Protein AF-A0A524KZI1-F1 (afdb_monomer)

Foldseek 3Di:
DDDPVVVVVVVVVVVVVVVVVVVVVVVVVVVVVVVVVVVVVVVVPPDDDDDDDDDDDDDDDPDDPDDPPPPPPPVPPPPPPPPDPPDLKDWDAFDWAQQDPVSPKIKHWIKIFRFPPPDDDPDDPVVLVVQLRVLSNVCNDDDPCPVVSFVSSQVSSQVVVVHNGTPGMDIPDIDID

Mean predicted aligned error: 18.42 Å

Structure (mmCIF, N/CA/C/O backbone):
data_AF-A0A524KZI1-F1
#
_entry.id   AF-A0A524KZI1-F1
#
loop_
_atom_site.group_PDB
_atom_site.id
_atom_site.type_symbol
_atom_site.label_atom_id
_atom_site.label_alt_id
_atom_site.label_comp_id
_atom_site.label_asym_id
_atom_site.label_entity_id
_atom_site.label_seq_id
_atom_site.pdbx_PDB_ins_code
_atom_site.Cartn_x
_atom_site.Cartn_y
_atom_site.Cartn_z
_atom_site.occupancy
_atom_site.B_iso_or_equiv
_atom_site.auth_seq_id
_atom_site.auth_comp_id
_atom_site.auth_asym_id
_atom_site.auth_atom_id
_atom_site.pdbx_PDB_model_num
ATOM 1 N N . MET A 1 1 ? 26.057 25.918 51.304 1.00 50.62 1 MET A N 1
ATOM 2 C CA . MET A 1 1 ? 27.281 25.455 50.612 1.00 50.62 1 MET A CA 1
ATOM 3 C C . MET A 1 1 ? 26.842 24.588 49.441 1.00 50.62 1 MET A C 1
ATOM 5 O O . MET A 1 1 ? 26.357 23.491 49.670 1.00 50.62 1 MET A O 1
ATOM 9 N N . ILE A 1 2 ? 26.888 25.117 48.216 1.00 52.00 2 ILE A N 1
ATOM 10 C CA . ILE A 1 2 ? 26.484 24.383 47.006 1.00 52.00 2 ILE A CA 1
ATOM 11 C C . ILE A 1 2 ? 27.657 23.485 46.603 1.00 52.00 2 ILE A C 1
ATOM 13 O O . ILE A 1 2 ? 28.780 23.963 46.432 1.00 52.00 2 ILE A O 1
ATOM 17 N N . GLY A 1 3 ? 27.415 22.175 46.547 1.00 55.41 3 GLY A N 1
ATOM 18 C CA . GLY A 1 3 ? 28.437 21.169 46.276 1.00 55.41 3 GLY A CA 1
ATOM 19 C C . GLY A 1 3 ? 28.992 21.301 44.859 1.00 55.41 3 GLY A C 1
ATOM 20 O O . GLY A 1 3 ? 28.241 21.380 43.891 1.00 55.41 3 GLY A O 1
ATOM 21 N N . LYS A 1 4 ? 30.324 21.269 44.726 1.00 56.16 4 LYS A N 1
ATOM 22 C CA . LYS A 1 4 ? 31.061 21.353 43.447 1.00 56.16 4 LYS A CA 1
ATOM 23 C C . LYS A 1 4 ? 30.639 20.307 42.388 1.00 56.16 4 LYS A C 1
ATOM 25 O O . LYS A 1 4 ? 31.033 20.437 41.235 1.00 56.16 4 LYS A O 1
ATOM 30 N N . GLY A 1 5 ? 29.840 19.297 42.747 1.00 56.91 5 GLY A N 1
ATOM 31 C CA . GLY A 1 5 ? 29.355 18.252 41.839 1.00 56.91 5 GLY A CA 1
ATOM 32 C C . GLY A 1 5 ? 28.246 18.681 40.867 1.00 56.91 5 GLY A C 1
ATOM 33 O O . GLY A 1 5 ? 28.180 18.139 39.764 1.00 56.91 5 GLY A O 1
ATOM 34 N N . ASP A 1 6 ? 27.414 19.670 41.212 1.00 54.84 6 ASP A N 1
ATOM 35 C CA . ASP A 1 6 ? 26.251 20.035 40.378 1.00 54.84 6 ASP A CA 1
ATOM 36 C C . ASP A 1 6 ? 26.598 20.973 39.210 1.00 54.84 6 ASP A C 1
ATOM 38 O O . ASP A 1 6 ? 25.937 20.958 38.170 1.00 54.84 6 ASP A O 1
ATOM 42 N N . LEU A 1 7 ? 27.703 21.717 39.313 1.00 55.62 7 LEU A N 1
ATOM 43 C CA . LEU A 1 7 ? 28.188 22.603 38.246 1.00 55.62 7 LEU A CA 1
ATOM 44 C C . LEU A 1 7 ? 28.708 21.836 37.016 1.00 55.62 7 LEU A C 1
ATOM 46 O O . LEU A 1 7 ? 28.537 22.290 35.884 1.00 55.62 7 LEU A O 1
ATOM 50 N N . LEU A 1 8 ? 29.277 20.641 37.207 1.00 55.09 8 LEU A N 1
ATOM 51 C CA . LEU A 1 8 ? 29.805 19.824 36.105 1.00 55.09 8 LEU A CA 1
ATOM 52 C C . LEU A 1 8 ? 28.695 19.155 35.274 1.00 55.09 8 LEU A C 1
ATOM 54 O O . LEU A 1 8 ? 28.845 19.000 34.060 1.00 55.09 8 LEU A O 1
ATOM 58 N N . LYS A 1 9 ? 27.547 18.825 35.883 1.00 56.09 9 LYS A N 1
ATOM 59 C CA . LYS A 1 9 ? 26.396 18.257 35.155 1.00 56.09 9 LYS A CA 1
ATOM 60 C C . LYS A 1 9 ? 25.703 19.283 34.251 1.00 56.09 9 LYS A C 1
ATOM 62 O O . LYS A 1 9 ? 25.227 18.911 33.178 1.00 56.09 9 LYS A O 1
ATOM 67 N N . CYS A 1 10 ? 25.697 20.564 34.624 1.00 54.72 10 CYS A N 1
ATOM 68 C CA . CYS A 1 10 ? 25.149 21.627 33.774 1.00 54.72 10 CYS A CA 1
ATOM 69 C C . CYS A 1 10 ? 26.029 21.923 32.548 1.00 54.72 10 CYS A C 1
ATOM 71 O O . CYS A 1 10 ? 25.501 22.108 31.452 1.00 54.72 10 CYS A O 1
ATOM 73 N N . LEU A 1 11 ? 27.358 21.886 32.688 1.00 54.34 11 LEU A N 1
ATOM 74 C CA . LEU A 1 11 ? 28.277 22.130 31.566 1.00 54.34 11 LEU A CA 1
ATOM 75 C C . LEU A 1 11 ? 28.245 21.005 30.514 1.00 54.34 11 LEU A C 1
ATOM 77 O O . LEU A 1 11 ? 28.291 21.278 29.314 1.00 54.34 11 LEU A O 1
ATOM 81 N N . SER A 1 12 ? 28.069 19.749 30.941 1.00 52.81 12 SER A N 1
ATOM 82 C CA . SER A 1 12 ? 27.920 18.602 30.029 1.00 52.81 12 SER A CA 1
ATOM 83 C C . SER A 1 12 ? 26.656 18.689 29.159 1.00 52.81 12 SER A C 1
ATOM 85 O O . SER A 1 12 ? 26.683 18.316 27.983 1.00 52.81 12 SER A O 1
ATOM 87 N N . LYS A 1 13 ? 25.554 19.231 29.696 1.00 55.66 13 LYS A N 1
ATOM 88 C CA . LYS A 1 13 ? 24.292 19.366 28.953 1.00 55.66 13 LYS A CA 1
ATOM 89 C C . LYS A 1 13 ? 24.378 20.415 27.839 1.00 55.66 13 LYS A C 1
ATOM 91 O O . LYS A 1 13 ? 23.886 20.155 26.744 1.00 55.66 13 LYS A O 1
ATOM 96 N N . SER A 1 14 ? 25.062 21.539 28.070 1.00 53.69 14 SER A N 1
ATOM 97 C CA . SER A 1 14 ? 25.247 22.577 27.040 1.00 53.69 14 SER A CA 1
ATOM 98 C C . SER A 1 14 ? 26.152 22.137 25.887 1.00 53.69 14 SER A C 1
ATOM 100 O O . SER A 1 14 ? 25.882 22.484 24.738 1.00 53.69 14 SER A O 1
ATOM 102 N N . ALA A 1 15 ? 27.180 21.322 26.147 1.00 57.00 15 ALA A N 1
ATOM 103 C CA . ALA A 1 15 ? 28.083 20.843 25.096 1.00 57.00 15 ALA A CA 1
ATOM 104 C C . ALA A 1 15 ? 27.373 19.952 24.056 1.00 57.00 15 ALA A C 1
ATOM 106 O O . ALA A 1 15 ? 27.683 20.007 22.864 1.00 57.00 15 ALA A O 1
ATOM 107 N N . ASN A 1 16 ? 26.379 19.170 24.486 1.00 55.62 16 ASN A N 1
ATOM 108 C CA . ASN A 1 16 ? 25.603 18.333 23.574 1.00 55.62 16 ASN A CA 1
ATOM 109 C C . ASN A 1 16 ? 24.652 19.158 22.696 1.00 55.62 16 ASN A C 1
ATOM 111 O O . ASN A 1 16 ? 24.535 18.863 21.512 1.00 55.62 16 ASN A O 1
ATOM 115 N N . VAL A 1 17 ? 24.039 20.229 23.210 1.00 59.25 17 VAL A N 1
ATOM 116 C CA . VAL A 1 17 ? 23.133 21.077 22.410 1.00 59.25 17 VAL A CA 1
ATOM 117 C C . VAL A 1 17 ? 23.876 21.770 21.259 1.00 59.25 17 VAL A C 1
ATOM 119 O O . VAL A 1 17 ? 23.374 21.810 20.136 1.00 59.25 17 VAL A O 1
ATOM 122 N N . LEU A 1 18 ? 25.111 22.233 21.490 1.00 57.44 18 LEU A N 1
ATOM 123 C CA . LEU A 1 18 ? 25.940 22.823 20.431 1.00 57.44 18 LEU A CA 1
ATOM 124 C C . LEU A 1 18 ? 26.326 21.818 19.336 1.00 57.44 18 LEU A C 1
ATOM 126 O O . LEU A 1 18 ? 26.341 22.174 18.158 1.00 57.44 18 LEU A O 1
ATOM 130 N N . ARG A 1 19 ? 26.589 20.555 19.695 1.00 57.94 19 ARG A N 1
ATOM 131 C CA . ARG A 1 19 ? 26.923 19.506 18.718 1.00 57.94 19 ARG A CA 1
ATOM 132 C C . ARG A 1 19 ? 25.766 19.192 17.772 1.00 57.94 19 ARG A C 1
ATOM 134 O O . ARG A 1 19 ? 25.998 19.012 16.581 1.00 57.94 19 ARG A O 1
ATOM 141 N N . TRP A 1 20 ? 24.534 19.156 18.278 1.00 58.81 20 TRP A N 1
ATOM 142 C CA . TRP A 1 20 ? 23.357 18.866 17.454 1.00 58.81 20 TRP A CA 1
ATOM 143 C C . TRP A 1 20 ? 23.016 20.014 16.498 1.00 58.81 20 TRP A C 1
ATOM 145 O O . TRP A 1 20 ? 22.720 19.7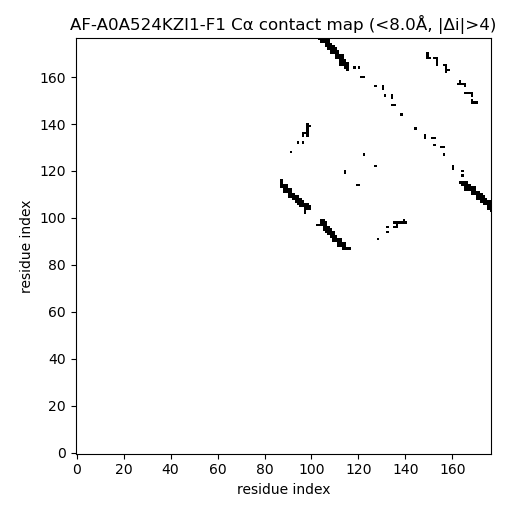57 15.333 1.00 58.81 20 TRP A O 1
ATOM 155 N N . ASN A 1 21 ? 23.154 21.270 16.931 1.00 58.75 21 ASN A N 1
ATOM 156 C CA . ASN A 1 21 ? 22.921 22.419 16.050 1.00 58.75 21 ASN A CA 1
ATOM 157 C C . ASN A 1 21 ? 23.927 22.486 14.890 1.00 58.75 21 ASN A C 1
ATOM 159 O O . ASN A 1 21 ? 23.538 22.793 13.766 1.00 58.75 21 ASN A O 1
ATOM 163 N N . LEU A 1 22 ? 25.197 22.136 15.125 1.00 59.72 22 LEU A N 1
ATOM 164 C CA . LEU A 1 22 ? 26.210 22.133 14.065 1.00 59.72 22 LEU A CA 1
ATOM 165 C C . LEU A 1 22 ? 25.918 21.068 12.990 1.00 59.72 22 LEU A C 1
ATOM 167 O O . LEU A 1 22 ? 26.046 21.339 11.800 1.00 59.72 22 LEU A O 1
ATOM 171 N N . VAL A 1 23 ? 25.461 19.878 13.399 1.00 62.62 23 VAL A N 1
ATOM 172 C CA . VAL A 1 23 ? 25.098 18.792 12.470 1.00 62.62 23 VAL A CA 1
ATOM 173 C C . VAL A 1 23 ? 23.886 19.171 11.614 1.00 62.62 23 VAL A C 1
ATOM 175 O O . VAL A 1 23 ? 23.891 18.923 10.409 1.00 62.62 23 VAL A O 1
ATOM 178 N N . VAL A 1 24 ? 22.875 19.820 12.200 1.00 63.72 24 VAL A N 1
ATOM 179 C CA . VAL A 1 24 ? 21.678 20.267 11.466 1.00 63.72 24 VAL A CA 1
ATOM 180 C C . VAL A 1 24 ? 22.030 21.322 10.410 1.00 63.72 24 VAL A C 1
ATOM 182 O O . VAL A 1 24 ? 21.551 21.233 9.279 1.00 63.72 24 VAL A O 1
ATOM 185 N N . VAL A 1 25 ? 22.916 22.271 10.732 1.00 65.06 25 VAL A N 1
ATOM 186 C CA . VAL A 1 25 ? 23.366 23.304 9.779 1.00 65.06 25 VAL A CA 1
ATOM 187 C C . VAL A 1 25 ? 24.158 22.693 8.617 1.00 65.06 25 VAL A C 1
ATOM 189 O O . VAL A 1 25 ? 23.938 23.067 7.465 1.00 65.06 25 VAL A O 1
ATOM 192 N N . CYS A 1 26 ? 25.022 21.706 8.877 1.00 63.38 26 CYS A N 1
ATOM 193 C CA . CYS A 1 26 ? 25.767 21.024 7.814 1.00 63.38 26 CYS A CA 1
ATOM 194 C C . CYS A 1 26 ? 24.854 20.235 6.860 1.00 63.38 26 CYS A C 1
ATOM 196 O O . CYS A 1 26 ? 25.050 20.291 5.648 1.00 63.38 26 CYS A O 1
ATOM 198 N N . ILE A 1 27 ? 23.839 19.534 7.377 1.00 64.69 27 ILE A N 1
ATOM 199 C CA . ILE A 1 27 ? 22.906 18.755 6.543 1.00 64.69 27 ILE A CA 1
ATOM 200 C C . ILE A 1 27 ? 22.049 19.677 5.664 1.00 64.69 27 ILE A C 1
ATOM 202 O O . ILE A 1 27 ? 21.855 19.391 4.481 1.00 64.69 27 ILE A O 1
ATOM 206 N N . ALA A 1 28 ? 21.585 20.808 6.206 1.00 64.00 28 ALA A N 1
ATOM 207 C CA . ALA A 1 28 ? 20.807 21.782 5.442 1.00 64.00 28 ALA A CA 1
ATOM 208 C C . ALA A 1 28 ? 21.619 22.407 4.290 1.00 64.00 28 ALA A C 1
ATOM 210 O O . ALA A 1 28 ? 21.097 22.565 3.187 1.00 64.00 28 ALA A O 1
ATOM 211 N N . GLY A 1 29 ? 22.909 22.693 4.509 1.00 63.88 29 GLY A N 1
ATOM 212 C CA . GLY A 1 29 ? 23.796 23.224 3.468 1.00 63.88 29 GLY A CA 1
ATOM 213 C C . GLY A 1 29 ? 24.042 22.247 2.311 1.00 63.88 29 GLY A C 1
ATOM 214 O O . GLY A 1 29 ? 24.018 22.651 1.149 1.00 63.88 29 GLY A O 1
ATOM 215 N N . VAL A 1 30 ? 24.214 20.952 2.605 1.00 66.12 30 VAL A N 1
ATOM 216 C CA . VAL A 1 30 ? 24.419 19.919 1.570 1.00 66.12 30 VAL A CA 1
ATOM 217 C C . VAL A 1 30 ? 23.160 19.724 0.720 1.00 66.12 30 VAL A C 1
ATOM 219 O O . VAL A 1 30 ? 23.258 19.632 -0.502 1.00 66.12 30 VAL A O 1
ATOM 222 N N . LEU A 1 31 ? 21.971 19.727 1.333 1.00 65.56 31 LEU A N 1
ATOM 223 C CA . LEU A 1 31 ? 20.704 19.615 0.599 1.00 65.56 31 LEU A CA 1
ATOM 224 C C . LEU A 1 31 ? 20.465 20.809 -0.337 1.00 65.56 31 LEU A C 1
ATOM 226 O O . LEU A 1 31 ? 19.986 20.621 -1.455 1.00 65.56 31 LEU A O 1
ATOM 230 N N . PHE A 1 32 ? 20.847 22.019 0.080 1.00 65.94 32 PHE A N 1
ATOM 231 C CA . PHE A 1 32 ? 20.721 23.213 -0.756 1.00 65.94 32 PHE A CA 1
ATOM 232 C C . PHE A 1 32 ? 21.660 23.172 -1.974 1.00 65.94 32 PHE A C 1
ATOM 234 O O . PHE A 1 32 ? 21.244 23.489 -3.088 1.00 65.94 32 PHE A O 1
ATOM 241 N N . ALA A 1 33 ? 22.902 22.707 -1.794 1.00 62.19 33 ALA A N 1
ATOM 242 C CA . ALA A 1 33 ? 23.868 22.574 -2.887 1.00 62.19 33 ALA A CA 1
ATOM 243 C C . ALA A 1 33 ? 23.455 21.510 -3.923 1.00 62.19 33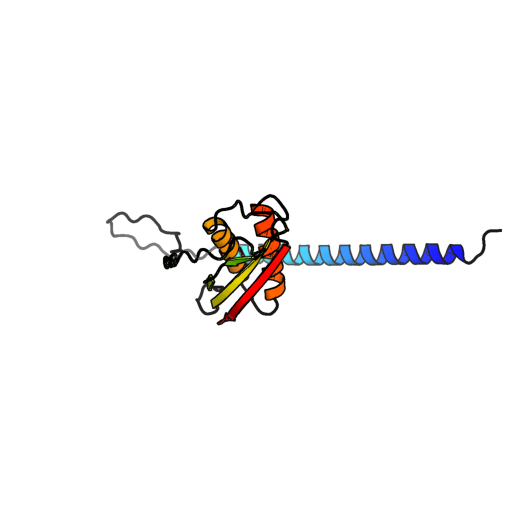 ALA A C 1
ATOM 245 O O . ALA A 1 33 ? 23.589 21.734 -5.126 1.00 62.19 33 ALA A O 1
ATOM 246 N N . VAL A 1 34 ? 22.900 20.376 -3.477 1.00 65.56 34 VAL A N 1
ATOM 247 C CA . VAL A 1 34 ? 22.398 19.323 -4.379 1.00 65.56 34 VAL A CA 1
ATOM 248 C C . VAL A 1 34 ? 21.156 19.793 -5.147 1.00 65.56 34 VAL A C 1
ATOM 250 O O . VAL A 1 34 ? 21.035 19.513 -6.338 1.00 65.56 34 VAL A O 1
ATOM 253 N N . GLY A 1 35 ? 20.265 20.554 -4.502 1.00 57.78 35 GLY A N 1
ATOM 254 C CA . GLY A 1 35 ? 19.096 21.143 -5.162 1.00 57.78 35 GLY A CA 1
ATOM 255 C C . GLY A 1 35 ? 19.466 22.133 -6.272 1.00 57.78 35 GLY A C 1
ATOM 256 O O . GLY A 1 35 ? 18.887 22.077 -7.356 1.00 57.78 35 GLY A O 1
ATOM 257 N N . ALA A 1 36 ? 20.468 22.987 -6.040 1.00 60.19 36 ALA A N 1
ATOM 258 C CA . ALA A 1 36 ? 20.949 23.938 -7.045 1.00 60.19 36 ALA A CA 1
ATOM 259 C C . ALA A 1 36 ? 21.571 23.235 -8.266 1.00 60.19 36 ALA A C 1
ATOM 261 O O . ALA A 1 36 ? 21.270 23.594 -9.403 1.00 60.19 36 ALA A O 1
ATOM 262 N N . LEU A 1 37 ? 22.353 22.171 -8.047 1.00 59.00 37 LEU A N 1
ATOM 263 C CA . LEU A 1 37 ? 22.956 21.394 -9.136 1.00 59.00 37 LEU A CA 1
ATOM 264 C C . LEU A 1 37 ? 21.900 20.688 -10.009 1.00 59.00 37 LEU A C 1
ATOM 266 O O . LEU A 1 37 ? 22.089 20.520 -11.213 1.00 59.00 37 LEU A O 1
ATOM 270 N N . PHE A 1 38 ? 20.771 20.290 -9.413 1.00 57.03 38 PHE A N 1
ATOM 271 C CA . PHE A 1 38 ? 19.681 19.626 -10.127 1.00 57.03 38 PHE A CA 1
ATOM 272 C C . PHE A 1 38 ? 18.884 20.592 -11.019 1.00 57.03 38 PHE A C 1
ATOM 274 O O . PHE A 1 38 ? 18.445 20.203 -12.101 1.00 57.03 38 PHE A O 1
ATOM 281 N N . LEU A 1 39 ? 18.742 21.861 -10.616 1.00 58.25 39 LEU A N 1
ATOM 282 C CA . LEU A 1 39 ? 18.105 22.891 -11.444 1.00 58.25 39 LEU A CA 1
ATOM 283 C C . LEU A 1 39 ? 18.958 23.254 -12.671 1.00 58.25 39 LEU A C 1
ATOM 285 O O . LEU A 1 39 ? 18.418 23.340 -13.775 1.00 58.25 39 LEU A O 1
ATOM 289 N N . GLU A 1 40 ? 20.279 23.363 -12.516 1.00 52.34 40 GLU A N 1
ATOM 290 C CA . GLU A 1 40 ? 21.203 23.680 -13.617 1.00 52.34 40 GLU A CA 1
ATOM 291 C C . GLU A 1 40 ? 21.194 22.593 -14.716 1.00 52.34 40 GLU A C 1
ATOM 293 O O . GLU A 1 40 ? 21.175 22.887 -15.913 1.00 52.34 40 GLU A O 1
ATOM 298 N N . LEU A 1 41 ? 21.108 21.315 -14.322 1.00 54.81 41 LEU A N 1
ATOM 299 C CA . LEU A 1 41 ? 21.067 20.173 -15.248 1.00 54.81 41 LEU A CA 1
ATOM 300 C C . LEU A 1 41 ? 19.772 20.089 -16.071 1.00 54.81 41 LEU A C 1
ATOM 302 O O . LEU A 1 41 ? 19.774 19.527 -17.167 1.00 54.81 41 LEU A O 1
ATOM 306 N N . THR A 1 42 ? 18.669 20.664 -15.586 1.00 53.94 42 THR A N 1
ATOM 307 C CA . THR A 1 42 ? 17.409 20.716 -16.349 1.00 53.94 42 THR A CA 1
ATOM 308 C C . THR A 1 42 ? 17.368 21.852 -17.370 1.00 53.94 42 THR A C 1
ATOM 310 O O . THR A 1 42 ? 16.674 21.731 -18.380 1.00 53.94 42 THR A O 1
ATOM 313 N N . ALA A 1 43 ? 18.160 22.912 -17.176 1.00 54.69 43 ALA A N 1
ATOM 314 C CA . ALA A 1 43 ? 18.196 24.059 -18.080 1.00 54.69 43 ALA A CA 1
ATOM 315 C C . ALA A 1 43 ? 18.995 23.791 -19.373 1.00 54.69 43 ALA A C 1
ATOM 317 O O . ALA A 1 43 ? 18.659 24.335 -20.422 1.00 54.69 43 ALA A O 1
ATOM 318 N N . GLN A 1 44 ? 19.997 22.902 -19.351 1.00 50.12 44 GLN A N 1
ATOM 319 C CA . GLN A 1 44 ? 20.822 22.602 -20.536 1.00 50.12 44 GLN A CA 1
ATOM 320 C C . GLN A 1 44 ? 20.189 21.634 -21.554 1.00 50.12 44 GLN A C 1
ATOM 322 O O . GLN A 1 44 ? 20.785 21.370 -22.596 1.00 50.12 44 GLN A O 1
ATOM 327 N N . ARG A 1 45 ? 18.9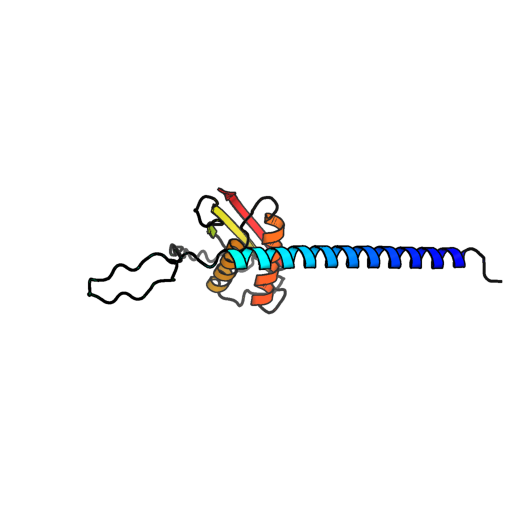83 21.104 -21.304 1.00 47.66 45 ARG A N 1
ATOM 328 C CA . ARG A 1 45 ? 18.331 20.132 -22.207 1.00 47.66 45 ARG A CA 1
ATOM 329 C C . ARG A 1 45 ? 17.291 20.733 -23.155 1.00 47.66 45 ARG A C 1
ATOM 331 O O . ARG A 1 45 ? 16.590 19.997 -23.844 1.00 47.66 45 ARG A O 1
ATOM 338 N N . SER A 1 46 ? 17.209 22.058 -23.211 1.00 47.53 46 SER A N 1
ATOM 339 C CA . SER A 1 46 ? 16.332 22.807 -24.107 1.00 47.53 46 SER A CA 1
ATOM 340 C C . SER A 1 46 ? 17.172 23.502 -25.179 1.00 47.53 46 SER A C 1
ATOM 342 O O . SER A 1 46 ? 17.599 24.628 -24.960 1.00 47.53 46 SER A O 1
ATOM 344 N N . TRP A 1 47 ? 17.408 22.822 -26.306 1.00 51.25 47 TRP A N 1
ATOM 345 C CA . TRP A 1 47 ? 17.386 23.366 -27.680 1.00 51.25 47 TRP A CA 1
ATOM 346 C C . TRP A 1 47 ? 18.120 22.431 -28.645 1.00 51.25 47 TRP A C 1
ATOM 348 O O . TRP A 1 47 ? 19.321 22.528 -28.874 1.00 51.25 47 TRP A O 1
ATOM 358 N N . SER A 1 48 ? 17.349 21.559 -29.281 1.00 42.09 48 SER A N 1
ATOM 359 C CA . SER A 1 48 ? 17.619 21.118 -30.646 1.00 42.09 48 SER A CA 1
ATOM 360 C C . SER A 1 48 ? 16.273 20.947 -31.343 1.00 42.09 48 SER A C 1
ATOM 362 O O . SER A 1 48 ? 15.576 19.949 -31.182 1.00 42.09 48 SER A O 1
ATOM 364 N N . ALA A 1 49 ? 15.864 21.997 -32.055 1.00 52.84 49 ALA A N 1
ATOM 365 C CA . ALA A 1 49 ? 14.719 21.953 -32.951 1.00 52.84 49 ALA A CA 1
ATOM 366 C C . ALA A 1 49 ? 15.075 21.098 -34.185 1.00 52.84 49 ALA A C 1
ATOM 368 O O . ALA A 1 49 ? 16.135 21.325 -34.774 1.00 52.84 49 ALA A O 1
ATOM 369 N N . PRO A 1 50 ? 14.238 20.131 -34.593 1.00 47.41 50 PRO A N 1
ATOM 370 C CA . PRO A 1 50 ? 14.371 19.483 -35.891 1.00 47.41 50 PRO A CA 1
ATOM 371 C C . PRO A 1 50 ? 13.699 20.317 -37.003 1.00 47.41 50 PRO A C 1
ATOM 373 O O . PRO A 1 50 ? 12.747 21.050 -36.723 1.00 47.41 50 PRO A O 1
ATOM 376 N N . PRO A 1 51 ? 14.189 20.225 -38.255 1.00 54.75 51 PRO A N 1
ATOM 377 C CA . PRO A 1 51 ? 13.693 21.018 -39.374 1.00 54.75 51 PRO A CA 1
ATOM 378 C C . PRO A 1 51 ? 12.314 20.557 -39.865 1.00 54.75 51 PRO A C 1
ATOM 380 O O . PRO A 1 51 ? 11.986 19.370 -39.852 1.00 54.75 51 PRO A O 1
ATOM 383 N N . GLU A 1 52 ? 11.534 21.541 -40.311 1.00 48.66 52 GLU A N 1
ATOM 384 C CA . GLU A 1 52 ? 10.206 21.425 -40.911 1.00 48.66 52 GLU A CA 1
ATOM 385 C C . GLU A 1 52 ? 10.189 20.500 -42.137 1.00 48.66 52 GLU A C 1
ATOM 387 O O . GLU A 1 52 ? 10.985 20.650 -43.064 1.00 48.66 52 GLU A O 1
ATOM 392 N N . LEU A 1 53 ? 9.202 19.602 -42.183 1.00 49.16 53 LEU A N 1
ATOM 393 C CA . LEU A 1 53 ? 8.718 18.987 -43.416 1.00 49.16 53 LEU A CA 1
ATOM 394 C C . LEU A 1 53 ? 7.243 19.358 -43.582 1.00 49.16 53 LEU A C 1
ATOM 396 O O . LEU A 1 53 ? 6.384 18.940 -42.806 1.00 49.16 53 LEU A O 1
ATOM 400 N N . GLN A 1 54 ? 6.982 20.186 -44.590 1.00 44.84 54 GLN A N 1
ATOM 401 C CA . GLN A 1 54 ? 5.651 20.549 -45.057 1.00 44.84 54 GLN A CA 1
ATOM 402 C C . GLN A 1 54 ? 5.002 19.397 -45.830 1.00 44.84 54 GLN A C 1
ATOM 404 O O . GLN A 1 54 ? 5.634 18.775 -46.682 1.00 44.84 54 GLN A O 1
ATOM 409 N N . GLY A 1 55 ? 3.693 19.246 -45.612 1.00 49.12 55 GLY A N 1
ATOM 410 C CA . GLY A 1 55 ? 2.754 18.750 -46.614 1.00 49.12 55 GLY A CA 1
ATOM 411 C C . GLY A 1 55 ? 2.310 17.305 -46.429 1.00 49.12 55 GLY A C 1
ATOM 412 O O . GLY A 1 55 ? 2.986 16.402 -46.894 1.00 49.12 55 GLY A O 1
ATOM 413 N N . VAL A 1 56 ? 1.149 17.116 -45.795 1.00 47.16 56 VAL A N 1
ATOM 414 C CA . VAL A 1 56 ? -0.037 16.422 -46.338 1.00 47.16 56 VAL A CA 1
ATOM 415 C C . VAL A 1 56 ? -1.175 16.652 -45.333 1.00 47.16 56 VAL A C 1
ATOM 417 O O . VAL A 1 56 ? -1.098 16.239 -44.177 1.00 47.16 56 VAL A O 1
ATOM 420 N N . GLU A 1 57 ? -2.222 17.348 -45.773 1.00 49.19 57 GLU A N 1
ATOM 421 C CA . GLU A 1 57 ? -3.519 17.375 -45.099 1.00 49.19 57 GLU A CA 1
ATOM 422 C C . GLU A 1 57 ? -4.162 15.988 -45.203 1.00 49.19 57 GLU A C 1
ATOM 424 O O . GLU A 1 57 ? -4.302 15.472 -46.307 1.00 49.19 57 GLU A O 1
ATOM 429 N N . ASP A 1 58 ? -4.539 15.380 -44.074 1.00 42.94 58 ASP A N 1
ATOM 430 C CA . ASP A 1 58 ? -5.925 14.964 -43.826 1.00 42.94 58 ASP A CA 1
ATOM 431 C C . ASP A 1 58 ? -6.089 14.209 -42.491 1.00 42.94 58 ASP A C 1
ATOM 433 O O . ASP A 1 58 ? -5.319 13.315 -42.148 1.00 42.94 58 ASP A O 1
ATOM 437 N N . LYS A 1 59 ? -7.203 14.514 -41.810 1.00 45.72 59 LYS A N 1
ATOM 438 C CA . LYS A 1 59 ? -7.872 13.748 -40.730 1.00 45.72 59 LYS A CA 1
ATOM 439 C C . LYS A 1 59 ? -7.314 13.832 -39.296 1.00 45.72 59 LYS A C 1
ATOM 441 O O . LYS A 1 59 ? -6.502 13.041 -38.831 1.00 45.72 59 LYS A O 1
ATOM 446 N N . LYS A 1 60 ? -7.959 14.734 -38.541 1.00 55.59 60 LYS A N 1
ATOM 447 C CA . LYS A 1 60 ? -8.524 14.546 -37.186 1.00 55.59 60 LYS A CA 1
ATOM 448 C C . LYS A 1 60 ? -7.921 13.390 -36.372 1.00 55.59 60 LYS A C 1
ATOM 450 O O . LYS A 1 60 ? -8.442 12.281 -36.410 1.00 55.59 60 LYS A O 1
ATOM 455 N N . THR A 1 61 ? -6.919 13.683 -35.545 1.00 42.81 61 THR A N 1
ATOM 456 C CA . THR A 1 61 ? -6.551 12.820 -34.415 1.00 42.81 61 THR A CA 1
ATOM 457 C C . THR A 1 61 ? -6.153 13.681 -33.223 1.00 42.81 61 THR A C 1
ATOM 459 O O . THR A 1 61 ? -5.230 14.486 -33.283 1.00 42.81 61 THR A O 1
ATOM 462 N N . THR A 1 62 ? -6.905 13.523 -32.143 1.00 46.81 62 THR A N 1
ATOM 463 C CA . THR A 1 62 ? -6.673 14.083 -30.817 1.00 46.81 62 THR A CA 1
ATOM 464 C C . THR A 1 62 ? -5.310 13.601 -30.304 1.00 46.81 62 THR A C 1
ATOM 466 O O . THR A 1 62 ? -5.158 12.436 -29.949 1.00 46.81 62 THR A O 1
ATOM 469 N N . SER A 1 63 ? -4.303 14.474 -30.266 1.00 43.38 63 SER A N 1
ATOM 470 C CA . SER A 1 63 ? -3.073 14.257 -29.495 1.00 43.38 63 SER A CA 1
ATOM 471 C C . SER A 1 63 ? -3.455 14.222 -28.003 1.00 43.38 63 SER A C 1
ATOM 473 O O . SER A 1 63 ? -3.938 15.220 -27.481 1.00 43.38 63 SER A O 1
ATOM 475 N N . GLY A 1 64 ? -3.362 13.130 -27.247 1.00 48.16 64 GLY A N 1
ATOM 476 C CA . GLY A 1 64 ? -2.474 11.980 -27.403 1.00 48.16 64 GLY A CA 1
ATOM 477 C C . GLY A 1 64 ? -1.276 12.038 -26.446 1.00 48.16 64 GLY A C 1
ATOM 478 O O . GLY A 1 64 ? -0.201 11.588 -26.809 1.00 48.16 64 GLY A O 1
ATOM 479 N N . LEU A 1 65 ? -1.438 12.595 -25.239 1.00 42.53 65 LEU A N 1
ATOM 480 C CA . LEU A 1 65 ? -0.589 12.303 -24.070 1.00 42.53 65 LEU A CA 1
ATOM 481 C C . LEU A 1 65 ? -1.443 11.648 -22.977 1.00 42.53 65 LEU A C 1
ATOM 483 O O . LEU A 1 65 ? -1.492 12.081 -21.831 1.00 42.53 65 LEU A O 1
ATOM 487 N N . GLY A 1 66 ? -2.176 10.611 -23.368 1.00 36.88 66 GLY A N 1
ATOM 488 C CA . GLY A 1 66 ? -2.735 9.642 -22.444 1.00 36.88 66 GLY A CA 1
ATOM 489 C C . GLY A 1 66 ? -1.903 8.387 -22.592 1.00 36.88 66 GLY A C 1
ATOM 490 O O . GLY A 1 66 ? -2.055 7.675 -23.581 1.00 36.88 66 GLY A O 1
ATOM 491 N N . TYR A 1 67 ? -1.000 8.127 -21.647 1.00 47.34 67 TYR A N 1
ATOM 492 C CA . TYR A 1 67 ? -0.488 6.771 -21.499 1.00 47.34 67 TYR A CA 1
ATOM 493 C C . TYR A 1 67 ? -1.708 5.852 -21.378 1.00 47.34 67 TYR A C 1
ATOM 495 O O . TYR A 1 67 ? -2.613 6.177 -20.599 1.00 47.34 67 TYR A O 1
ATOM 503 N N . PRO A 1 68 ? -1.780 4.736 -22.117 1.00 38.44 68 PRO A N 1
ATOM 504 C CA . PRO A 1 68 ? -2.735 3.710 -21.773 1.00 38.44 68 PRO A CA 1
ATOM 505 C C . PRO A 1 68 ? -2.310 3.211 -20.396 1.00 38.44 68 PRO A C 1
ATOM 507 O O . PRO A 1 68 ? -1.339 2.471 -20.253 1.00 38.44 68 PRO A O 1
ATOM 510 N N . ILE A 1 69 ? -3.012 3.663 -19.359 1.00 44.91 69 ILE A N 1
ATOM 511 C CA . ILE A 1 69 ? -3.076 2.905 -18.124 1.00 44.91 69 ILE A CA 1
ATOM 512 C C . ILE A 1 69 ? -3.708 1.594 -18.574 1.00 44.91 69 ILE A C 1
ATOM 514 O O . ILE A 1 69 ? -4.919 1.523 -18.778 1.00 44.91 69 ILE A O 1
ATOM 518 N N . ILE A 1 70 ? -2.885 0.576 -18.822 1.00 42.53 70 ILE A N 1
ATOM 519 C CA . ILE A 1 70 ? -3.371 -0.792 -18.919 1.00 42.53 70 ILE A CA 1
ATOM 520 C C . ILE A 1 70 ? -3.751 -1.151 -17.487 1.00 42.53 70 ILE A C 1
ATOM 522 O O . ILE A 1 70 ? -3.025 -1.820 -16.759 1.00 42.53 70 ILE A O 1
ATOM 526 N N . ILE A 1 71 ? -4.901 -0.633 -17.055 1.00 47.59 71 ILE A N 1
ATOM 527 C CA . ILE A 1 71 ? -5.710 -1.303 -16.064 1.00 47.59 71 ILE A CA 1
ATOM 528 C C . ILE A 1 71 ? -6.181 -2.530 -16.834 1.00 47.59 71 ILE A C 1
ATOM 530 O O . ILE A 1 71 ? -7.218 -2.504 -17.493 1.00 47.59 71 ILE A O 1
ATOM 534 N N . GLU A 1 72 ? -5.387 -3.604 -16.821 1.00 42.59 72 GLU A N 1
ATOM 535 C CA . GLU A 1 72 ? -5.989 -4.923 -16.944 1.00 42.59 72 GLU A CA 1
ATOM 536 C C . GLU A 1 72 ? -6.851 -5.060 -15.688 1.00 42.59 72 GLU A C 1
ATOM 538 O O . GLU A 1 72 ? -6.477 -5.638 -14.669 1.00 42.59 72 GLU A O 1
ATOM 543 N N . GLU A 1 73 ? -8.036 -4.460 -15.760 1.00 43.75 73 GLU A N 1
ATOM 544 C CA . GLU A 1 73 ? -9.188 -4.813 -14.971 1.00 43.75 73 GLU A CA 1
ATOM 545 C C . GLU A 1 73 ? -9.567 -6.205 -15.467 1.00 43.75 73 GLU A C 1
ATOM 547 O O . GLU A 1 73 ? -10.569 -6.428 -16.146 1.00 43.75 73 GLU A O 1
ATOM 552 N N . ARG A 1 74 ? -8.724 -7.193 -15.140 1.00 40.31 74 ARG A N 1
ATOM 553 C CA . ARG A 1 74 ? -9.238 -8.524 -14.908 1.00 40.31 74 ARG A CA 1
ATOM 554 C C . ARG A 1 74 ? -10.260 -8.296 -13.827 1.00 40.31 74 ARG A C 1
ATOM 556 O O . ARG A 1 74 ? -9.893 -8.135 -12.664 1.00 40.31 74 ARG A O 1
ATOM 563 N N . ARG A 1 75 ? -11.520 -8.197 -14.259 1.00 39.84 75 ARG A N 1
ATOM 564 C CA . ARG A 1 75 ? -12.703 -8.402 -13.442 1.00 39.84 75 ARG A CA 1
ATOM 565 C C . ARG A 1 75 ? -12.349 -9.601 -12.590 1.00 39.84 75 ARG A C 1
ATOM 567 O O . ARG A 1 75 ? -12.329 -10.731 -13.079 1.00 39.84 75 ARG A O 1
ATOM 574 N N . ALA A 1 76 ? -11.911 -9.325 -11.365 1.00 46.75 76 ALA A N 1
ATOM 575 C CA . ALA A 1 76 ? -11.796 -10.341 -10.358 1.00 46.75 76 ALA A CA 1
ATOM 576 C C . ALA A 1 76 ? -13.221 -10.852 -10.297 1.00 46.75 76 ALA A C 1
ATOM 578 O O . ALA A 1 76 ? -14.136 -10.093 -9.985 1.00 46.75 76 ALA A O 1
ATOM 579 N N . HIS A 1 77 ? -13.417 -12.066 -10.798 1.00 39.16 77 HIS A N 1
ATOM 580 C CA . HIS A 1 77 ? -14.686 -12.739 -10.690 1.00 39.16 77 HIS A CA 1
ATOM 581 C C . HIS A 1 77 ? -14.963 -12.726 -9.191 1.00 39.16 77 HIS A C 1
ATOM 583 O O . HIS A 1 77 ? -14.222 -13.355 -8.432 1.00 39.16 77 HIS A O 1
ATOM 589 N N . ASP A 1 78 ? -15.919 -11.897 -8.777 1.00 42.69 78 ASP A N 1
ATOM 590 C CA . ASP A 1 78 ? -16.411 -11.821 -7.413 1.00 42.69 78 ASP A CA 1
ATOM 591 C C . ASP A 1 78 ? -17.057 -13.178 -7.139 1.00 42.69 78 ASP A C 1
ATOM 593 O O . ASP A 1 78 ? -18.259 -13.389 -7.266 1.00 42.69 78 ASP A O 1
ATOM 597 N N . THR A 1 79 ? -16.235 -14.167 -6.806 1.00 48.94 79 THR A N 1
ATOM 598 C CA . THR A 1 79 ? -16.657 -15.177 -5.858 1.00 48.94 79 THR A CA 1
ATOM 599 C C . THR A 1 79 ? -16.784 -14.428 -4.549 1.00 48.94 79 THR A C 1
ATOM 601 O O . THR A 1 79 ? -15.802 -14.237 -3.827 1.00 48.94 79 THR A O 1
ATOM 604 N N . SER A 1 80 ? -18.002 -13.944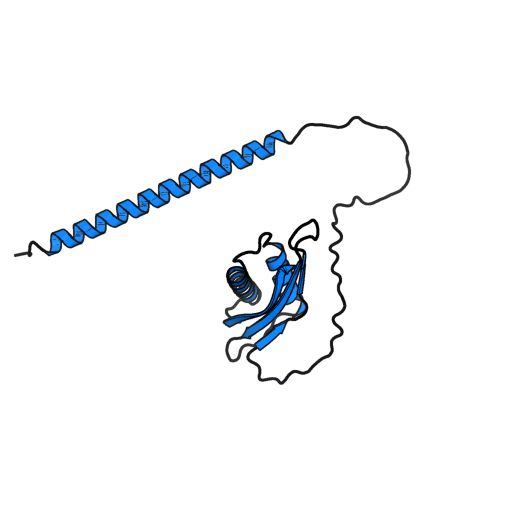 -4.306 1.00 45.69 80 SER A N 1
ATOM 605 C CA . SER A 1 80 ? -18.521 -13.588 -2.996 1.00 45.69 80 SER A CA 1
ATOM 606 C C . SER A 1 80 ? -18.385 -14.803 -2.081 1.00 45.69 80 SER A C 1
ATOM 608 O O . SER A 1 80 ? -19.340 -15.518 -1.802 1.00 45.69 80 SER A O 1
ATOM 610 N N . GLU A 1 81 ? -17.165 -15.073 -1.629 1.00 50.84 81 GLU A N 1
ATOM 611 C CA . GLU A 1 81 ? -16.962 -15.772 -0.379 1.00 50.84 81 GLU A CA 1
ATOM 612 C C . GLU A 1 81 ? -17.372 -14.775 0.703 1.00 50.84 81 GLU A C 1
ATOM 614 O O . GLU A 1 81 ? -16.608 -13.884 1.085 1.00 50.84 81 GLU A O 1
ATOM 619 N N . GLU A 1 82 ? -18.622 -14.895 1.152 1.00 48.19 82 GLU A N 1
ATOM 620 C CA . GLU A 1 82 ? -19.082 -14.397 2.445 1.00 48.19 82 GLU A CA 1
ATOM 621 C C . GLU A 1 82 ? -18.227 -15.052 3.542 1.00 48.19 82 GLU A C 1
ATOM 623 O O . GLU A 1 82 ? -18.591 -16.032 4.188 1.00 48.19 82 GLU A O 1
ATOM 628 N N . GLY A 1 83 ? -17.014 -14.535 3.713 1.00 42.47 83 GLY A N 1
ATOM 629 C CA . GLY A 1 83 ? -16.103 -14.922 4.771 1.00 42.47 83 GLY A CA 1
ATOM 630 C C . GLY A 1 83 ? -16.581 -14.321 6.083 1.00 42.47 83 GLY A C 1
ATOM 631 O O . GLY A 1 83 ? -16.308 -13.157 6.354 1.00 42.47 83 GLY A O 1
ATOM 632 N N . VAL A 1 84 ? -17.308 -15.128 6.857 1.00 42.16 84 VAL A N 1
ATOM 633 C CA . VAL A 1 84 ? -17.466 -15.095 8.321 1.00 42.16 84 VAL A CA 1
ATOM 634 C C . VAL A 1 84 ? -17.218 -13.716 8.948 1.00 42.16 84 VAL A C 1
ATOM 636 O O . VAL A 1 84 ? -16.087 -13.318 9.244 1.00 42.16 84 VAL A O 1
ATOM 639 N N . THR A 1 85 ? -18.311 -13.006 9.216 1.00 41.38 85 THR A N 1
ATOM 640 C CA . THR A 1 85 ? -18.356 -11.756 9.981 1.00 41.38 85 THR A CA 1
ATOM 641 C C . THR A 1 85 ? -17.913 -11.989 11.428 1.00 41.38 85 THR A C 1
ATOM 643 O O . THR A 1 85 ? -18.716 -12.184 12.334 1.00 41.38 85 THR A O 1
ATOM 646 N N . GLY A 1 86 ? -16.602 -11.999 11.622 1.00 49.44 86 GLY A N 1
ATOM 647 C CA . GLY A 1 86 ? -15.910 -12.024 12.913 1.00 49.44 86 GLY A CA 1
ATOM 648 C C . GLY A 1 86 ? -14.406 -11.762 12.778 1.00 49.44 86 GLY A C 1
ATOM 649 O O . GLY A 1 86 ? -13.670 -11.801 13.761 1.00 49.44 86 GLY A O 1
ATOM 650 N N . GLY A 1 87 ? -13.922 -11.520 11.557 1.00 58.44 87 GLY A N 1
ATOM 651 C CA . GLY A 1 87 ? -12.511 -11.328 11.280 1.00 58.44 87 GLY A CA 1
ATOM 652 C C . GLY A 1 87 ? -12.102 -9.877 11.467 1.00 58.44 87 GLY A C 1
ATOM 653 O O . GLY A 1 87 ? -12.473 -9.019 10.675 1.00 58.44 87 GLY A O 1
ATOM 654 N N . ARG A 1 88 ? -11.224 -9.625 12.436 1.00 83.62 88 ARG A N 1
ATOM 655 C CA . ARG A 1 88 ? -10.448 -8.383 12.598 1.00 83.62 88 ARG A CA 1
ATOM 656 C C . ARG A 1 88 ? -9.565 -8.046 11.368 1.00 83.62 88 ARG A C 1
ATOM 658 O O . ARG A 1 88 ? -8.756 -7.129 11.413 1.00 83.62 88 ARG A O 1
ATOM 665 N N . PHE A 1 89 ? -9.680 -8.802 10.277 1.00 89.75 89 PHE A N 1
ATOM 666 C CA . PHE A 1 89 ? -8.821 -8.741 9.106 1.00 89.75 89 PHE A CA 1
ATOM 667 C C . PHE A 1 89 ? -9.631 -8.572 7.824 1.00 89.75 89 PHE A C 1
ATOM 669 O O . PHE A 1 89 ? -10.518 -9.368 7.527 1.00 89.75 89 PHE A O 1
ATOM 676 N N . GLN A 1 90 ? -9.246 -7.586 7.021 1.00 90.88 90 GLN A N 1
ATOM 677 C CA . GLN A 1 90 ? -9.717 -7.403 5.656 1.00 90.88 90 GLN A CA 1
ATOM 678 C C . GLN A 1 90 ? -8.648 -7.890 4.675 1.00 90.88 90 GLN A C 1
ATOM 680 O O . GLN A 1 90 ? -7.528 -7.379 4.655 1.00 90.88 90 GLN A O 1
ATOM 685 N N . TYR A 1 91 ? -8.994 -8.853 3.824 1.00 92.62 91 TYR A N 1
ATOM 686 C CA . TYR A 1 91 ? -8.073 -9.389 2.821 1.00 92.62 91 TYR A CA 1
ATOM 687 C C . TYR A 1 91 ? -8.217 -8.663 1.483 1.00 92.62 91 TYR A C 1
ATOM 689 O O . TYR A 1 91 ? -9.327 -8.455 0.984 1.00 92.62 91 TYR A O 1
ATOM 697 N N . LEU A 1 92 ? -7.078 -8.321 0.884 1.00 93.81 92 LEU A N 1
ATOM 698 C CA . LEU A 1 92 ? -6.959 -7.735 -0.445 1.00 93.81 92 LEU A CA 1
ATOM 699 C C . LEU A 1 92 ? -5.948 -8.562 -1.246 1.00 93.81 92 LEU A C 1
ATOM 701 O O . LEU A 1 92 ? -4.772 -8.633 -0.895 1.00 93.81 92 LEU A O 1
ATOM 705 N N . LYS A 1 93 ? -6.418 -9.212 -2.311 1.00 94.19 93 LYS A N 1
ATOM 706 C CA . LYS A 1 93 ? -5.627 -10.143 -3.129 1.00 94.19 93 LYS A CA 1
ATOM 707 C C . LYS A 1 93 ? -5.454 -9.631 -4.560 1.00 94.19 93 LYS A C 1
ATOM 709 O O . LYS A 1 93 ? -6.227 -8.784 -5.012 1.00 94.19 93 LYS A O 1
ATOM 714 N N . GLY A 1 94 ? -4.475 -10.172 -5.273 1.00 93.31 94 GLY A N 1
ATOM 715 C CA . GLY A 1 94 ? -4.270 -9.973 -6.702 1.00 93.31 94 GLY A CA 1
ATOM 716 C C . GLY A 1 94 ? -3.767 -8.579 -7.054 1.00 93.31 94 GLY A C 1
ATOM 717 O O . GLY A 1 94 ? -4.330 -7.954 -7.949 1.00 93.31 94 GLY A O 1
ATOM 718 N N . PHE A 1 95 ? -2.765 -8.063 -6.338 1.00 92.75 95 PHE A N 1
ATOM 719 C CA . PHE A 1 95 ? -2.033 -6.889 -6.808 1.00 92.75 95 PHE A CA 1
ATOM 720 C C . PHE A 1 95 ? -0.906 -7.344 -7.724 1.00 92.75 95 PHE A C 1
ATOM 722 O O . PHE A 1 95 ? -0.083 -8.175 -7.336 1.00 92.75 95 PHE A O 1
ATOM 729 N N . VAL A 1 96 ? -0.885 -6.789 -8.931 1.00 93.00 96 VAL A N 1
ATOM 730 C CA . VAL A 1 96 ? 0.186 -6.963 -9.911 1.00 93.00 96 VAL A CA 1
ATOM 731 C C . VAL A 1 96 ? 0.567 -5.567 -10.375 1.00 93.00 96 VAL A C 1
ATOM 733 O O . VAL A 1 96 ? -0.240 -4.884 -10.997 1.00 93.00 96 VAL A O 1
ATOM 736 N N . VAL A 1 97 ? 1.759 -5.113 -10.001 1.00 90.38 97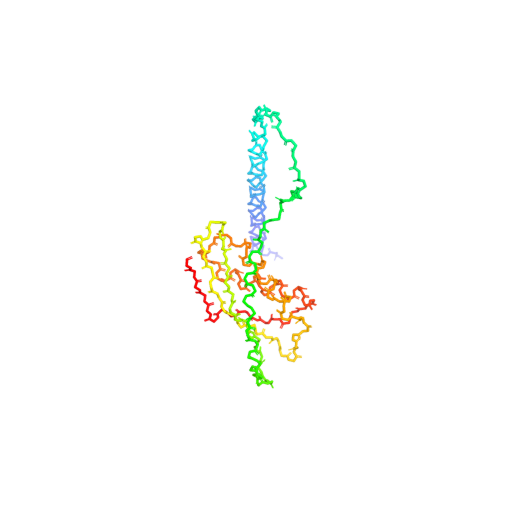 VAL A N 1
ATOM 737 C CA . VAL A 1 97 ? 2.210 -3.735 -10.217 1.00 90.38 97 VAL A CA 1
ATOM 738 C C . VAL A 1 97 ? 3.513 -3.747 -10.996 1.00 90.38 97 VAL A C 1
ATOM 740 O O . VAL A 1 97 ? 4.484 -4.368 -10.573 1.00 90.38 97 VAL A O 1
ATOM 743 N N . CYS A 1 98 ? 3.537 -3.032 -12.114 1.00 89.62 98 CYS A N 1
ATOM 744 C CA . CYS A 1 98 ? 4.751 -2.740 -12.864 1.00 89.62 98 CYS A CA 1
ATOM 745 C C . CYS A 1 98 ? 5.488 -1.587 -12.172 1.00 89.62 98 CYS A C 1
ATOM 747 O O . CYS A 1 98 ? 4.938 -0.492 -12.061 1.00 89.62 98 CYS A O 1
ATOM 749 N N . LEU A 1 99 ? 6.683 -1.838 -11.640 1.00 86.56 99 LEU A N 1
ATOM 750 C CA . LEU A 1 99 ? 7.429 -0.867 -10.829 1.00 86.56 99 LEU A CA 1
ATOM 751 C C . LEU A 1 99 ? 8.398 -0.011 -11.643 1.00 86.56 99 LEU A C 1
ATOM 753 O O . LEU A 1 99 ? 8.846 1.038 -11.180 1.00 86.56 99 LEU A O 1
ATOM 757 N N . ASP A 1 100 ? 8.716 -0.437 -12.856 1.00 83.31 100 ASP A N 1
ATOM 758 C CA . ASP A 1 100 ? 9.517 0.305 -13.810 1.00 83.31 100 ASP A CA 1
ATOM 759 C C . ASP A 1 100 ? 8.716 0.600 -15.086 1.00 83.31 100 ASP A C 1
ATOM 761 O O . ASP A 1 100 ? 7.644 0.049 -15.330 1.00 83.31 100 ASP A O 1
ATOM 765 N N . ARG A 1 101 ? 9.222 1.522 -15.909 1.00 73.62 101 ARG A N 1
ATOM 766 C CA . ARG A 1 101 ? 8.560 1.887 -17.172 1.00 73.62 101 ARG A CA 1
ATOM 767 C C . ARG A 1 101 ? 8.789 0.862 -18.280 1.00 73.62 101 ARG A C 1
ATOM 769 O O . ARG A 1 101 ? 8.063 0.895 -19.268 1.00 73.62 101 ARG A O 1
ATOM 776 N N . CYS A 1 102 ? 9.806 0.014 -18.133 1.00 73.44 102 CYS A N 1
ATOM 777 C CA . CYS A 1 102 ? 10.178 -0.987 -19.126 1.00 73.44 102 CYS A CA 1
ATOM 778 C C . CYS A 1 102 ? 9.420 -2.308 -18.942 1.00 73.44 102 CYS A C 1
ATOM 780 O O . CYS A 1 102 ? 9.313 -3.060 -19.905 1.00 73.44 102 CYS A O 1
ATOM 782 N N . GLY A 1 103 ? 8.831 -2.557 -17.766 1.00 74.12 103 GLY A N 1
ATOM 783 C CA . GLY A 1 103 ? 8.166 -3.827 -17.475 1.00 74.12 103 GLY A CA 1
ATOM 784 C C . GLY A 1 103 ? 9.085 -4.891 -16.892 1.00 74.12 103 GLY A C 1
ATOM 785 O O . GLY A 1 103 ? 8.640 -6.020 -16.697 1.00 74.12 103 GLY A O 1
ATOM 786 N N . ASP A 1 104 ? 10.335 -4.543 -16.592 1.00 83.31 104 ASP A N 1
ATOM 787 C CA . ASP A 1 104 ? 11.350 -5.481 -16.130 1.00 83.31 104 ASP A CA 1
ATOM 788 C C . ASP A 1 104 ? 11.254 -5.748 -14.622 1.00 83.31 104 ASP A C 1
ATOM 790 O O . ASP A 1 104 ? 11.904 -6.666 -14.129 1.00 83.31 104 ASP A O 1
ATOM 794 N N . LYS A 1 105 ? 10.469 -4.959 -13.871 1.00 86.88 105 LYS A N 1
ATOM 795 C CA . LYS A 1 105 ? 10.246 -5.156 -12.430 1.00 86.88 105 LYS A CA 1
ATOM 796 C C . LYS A 1 105 ? 8.759 -5.270 -12.123 1.00 86.88 105 LYS A C 1
ATOM 798 O O . LYS A 1 105 ? 8.041 -4.267 -12.107 1.00 86.88 105 LYS A O 1
ATOM 803 N N . ILE A 1 106 ? 8.296 -6.472 -11.784 1.00 89.69 106 ILE A N 1
ATOM 804 C CA . ILE A 1 106 ? 6.886 -6.725 -11.458 1.00 89.69 106 ILE A CA 1
ATOM 805 C C . ILE A 1 106 ? 6.746 -7.112 -9.988 1.00 89.69 106 ILE A C 1
ATOM 807 O O . ILE A 1 106 ? 7.288 -8.112 -9.523 1.00 89.69 106 ILE A O 1
ATOM 811 N N . LEU A 1 107 ? 5.943 -6.353 -9.246 1.00 90.81 107 LEU A N 1
ATOM 812 C CA . LEU A 1 107 ? 5.518 -6.706 -7.899 1.00 90.81 107 LEU A CA 1
ATOM 813 C C . LEU A 1 107 ? 4.182 -7.437 -7.939 1.00 90.81 107 LEU A C 1
ATOM 815 O O . LEU A 1 107 ? 3.154 -6.864 -8.290 1.00 90.81 107 LEU A O 1
ATOM 819 N N . VAL A 1 108 ? 4.188 -8.684 -7.482 1.00 92.81 108 VAL A N 1
ATOM 820 C CA . VAL A 1 108 ? 2.977 -9.454 -7.209 1.00 92.81 108 VAL A CA 1
ATOM 821 C C . VAL A 1 108 ? 2.799 -9.568 -5.701 1.00 92.81 108 VAL A C 1
ATOM 823 O O . VAL A 1 108 ? 3.614 -10.196 -5.015 1.00 92.81 108 VAL A O 1
ATOM 826 N N . CYS A 1 109 ? 1.730 -8.988 -5.158 1.00 93.56 109 CYS A N 1
ATOM 827 C CA . CYS A 1 109 ? 1.476 -9.042 -3.723 1.00 93.56 109 CYS A CA 1
ATOM 828 C C . CYS A 1 109 ? 0.007 -9.276 -3.354 1.00 93.56 109 CYS A C 1
ATOM 830 O O . CYS A 1 109 ? -0.921 -8.920 -4.073 1.00 93.56 109 CYS A O 1
ATOM 832 N N . ASP A 1 110 ? -0.170 -9.898 -2.191 1.00 95.56 110 ASP A N 1
ATOM 833 C CA . ASP A 1 110 ? -1.447 -10.062 -1.501 1.00 95.56 110 ASP A CA 1
ATOM 834 C C . ASP A 1 110 ? -1.265 -9.546 -0.076 1.00 95.56 110 ASP A C 1
ATOM 836 O O . ASP A 1 110 ? -0.182 -9.678 0.515 1.00 95.56 110 ASP A O 1
ATOM 840 N N . MET A 1 111 ? -2.319 -8.968 0.492 1.00 95.12 111 MET A N 1
ATOM 841 C CA . MET A 1 111 ? -2.256 -8.361 1.812 1.00 95.12 111 MET A CA 1
ATOM 842 C C . MET A 1 111 ? -3.495 -8.599 2.669 1.00 95.12 111 MET A C 1
ATOM 844 O O . MET A 1 111 ? -4.603 -8.815 2.181 1.00 95.12 111 MET A O 1
ATOM 848 N N . ALA A 1 112 ? -3.276 -8.543 3.978 1.00 95.31 112 ALA A N 1
ATOM 849 C CA . ALA A 1 112 ? -4.303 -8.511 5.001 1.00 95.31 112 ALA A CA 1
ATOM 850 C C . ALA A 1 112 ? -4.135 -7.231 5.826 1.00 95.31 112 ALA A C 1
ATOM 852 O O . ALA A 1 112 ? -3.028 -6.906 6.271 1.00 95.31 112 ALA A O 1
ATOM 853 N N . LEU A 1 113 ? -5.231 -6.508 6.010 1.00 94.75 113 LEU A N 1
ATOM 854 C CA . LEU A 1 113 ? -5.319 -5.307 6.828 1.00 94.75 113 LEU A CA 1
ATOM 855 C C . LEU A 1 113 ? -5.969 -5.692 8.152 1.00 94.75 113 LEU A C 1
ATOM 857 O O . LEU A 1 113 ? -7.114 -6.130 8.156 1.00 94.75 113 LEU A O 1
ATOM 861 N N . GLU A 1 114 ? -5.251 -5.554 9.261 1.00 94.06 114 GLU A N 1
ATOM 862 C CA . GLU A 1 114 ? -5.848 -5.680 10.590 1.00 94.06 114 GLU A CA 1
ATOM 863 C C . GLU A 1 114 ? -6.548 -4.373 10.943 1.00 94.06 114 GLU A C 1
ATOM 865 O O . GLU A 1 114 ? -5.922 -3.312 10.934 1.00 94.06 114 GLU A O 1
ATOM 870 N N . LEU A 1 115 ? -7.836 -4.453 11.249 1.00 92.56 115 LEU A N 1
ATOM 871 C CA . LEU A 1 115 ? -8.644 -3.329 11.703 1.00 92.56 115 LEU A CA 1
ATOM 872 C C . LEU A 1 115 ? -8.604 -3.254 13.232 1.00 92.56 115 LEU A C 1
ATOM 874 O O . LEU A 1 115 ? -8.449 -4.267 13.914 1.00 92.56 115 LEU A O 1
ATOM 878 N N . ARG A 1 116 ? -8.750 -2.058 13.800 1.00 89.88 116 ARG A N 1
ATOM 879 C CA . ARG A 1 116 ? -8.981 -1.928 15.243 1.00 89.88 116 ARG A CA 1
ATOM 880 C C . ARG A 1 116 ? -10.280 -2.640 15.648 1.00 89.88 116 ARG A C 1
ATOM 882 O O . ARG A 1 116 ? -11.156 -2.911 14.831 1.00 89.88 116 ARG A O 1
ATOM 889 N N . GLN A 1 117 ? -10.389 -2.984 16.931 1.00 82.50 117 GLN A N 1
ATOM 890 C CA . GLN A 1 117 ? -11.621 -3.572 17.461 1.00 82.50 117 GLN A CA 1
ATOM 891 C C . GLN A 1 117 ? -12.805 -2.638 17.213 1.00 82.50 117 GLN A C 1
ATOM 893 O O . GLN A 1 117 ? -12.678 -1.422 17.348 1.00 82.50 117 GLN A O 1
ATOM 898 N N . ASP A 1 118 ? -13.930 -3.238 16.829 1.00 78.94 118 ASP A N 1
ATOM 899 C CA . ASP A 1 118 ? -15.219 -2.576 16.625 1.00 78.94 118 ASP A CA 1
ATOM 900 C C . ASP A 1 118 ? -15.256 -1.529 15.498 1.00 78.94 118 ASP A C 1
ATOM 902 O O . ASP A 1 118 ? -16.265 -0.846 15.322 1.00 78.94 118 ASP A O 1
ATOM 906 N N . THR A 1 119 ? -14.204 -1.436 14.674 1.00 79.44 119 THR A N 1
ATOM 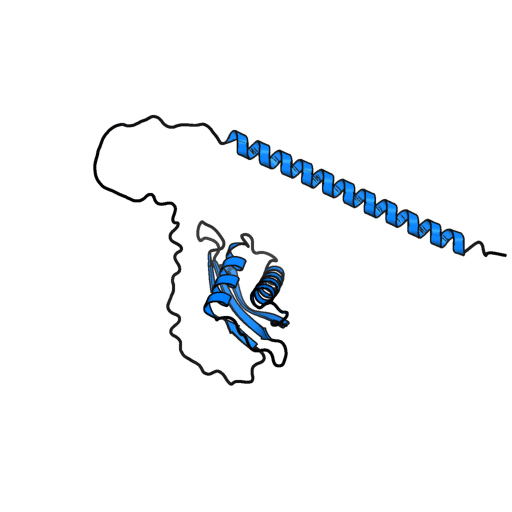907 C CA . THR A 1 119 ? -14.219 -0.610 13.465 1.00 79.44 119 THR A CA 1
ATOM 908 C C . THR A 1 119 ? -14.554 -1.441 12.232 1.00 79.44 119 THR A C 1
ATOM 910 O O . THR A 1 119 ? -14.095 -2.568 12.042 1.00 79.44 119 THR A O 1
ATOM 913 N N . LYS A 1 120 ? -15.393 -0.866 11.368 1.00 80.00 120 LYS A N 1
ATOM 914 C CA . LYS A 1 120 ? -15.690 -1.405 10.040 1.00 80.00 120 LYS A CA 1
ATOM 915 C C . LYS A 1 120 ? -15.022 -0.530 8.994 1.00 80.00 120 LYS A C 1
ATOM 917 O O . LYS A 1 120 ? -14.906 0.680 9.175 1.00 80.00 120 LYS A O 1
ATOM 922 N N . LEU A 1 121 ? -14.613 -1.151 7.894 1.00 81.44 121 LEU A N 1
ATOM 923 C CA . LEU A 1 121 ? -14.166 -0.421 6.717 1.00 81.44 121 LEU A CA 1
ATOM 924 C C . LEU A 1 121 ? -15.372 0.337 6.141 1.00 81.44 121 LEU A C 1
ATOM 926 O O . LEU A 1 121 ? -16.342 -0.288 5.718 1.00 81.44 121 LEU A O 1
ATOM 930 N N . THR A 1 122 ? -15.340 1.666 6.175 1.00 79.12 122 THR A N 1
ATOM 931 C CA . THR A 1 122 ? -16.398 2.522 5.609 1.00 79.12 122 THR A CA 1
ATOM 932 C C . THR A 1 122 ? -16.136 2.886 4.149 1.00 79.12 122 THR A C 1
ATOM 934 O O . THR A 1 122 ? -17.061 3.262 3.436 1.00 79.12 122 THR A O 1
ATOM 937 N N . THR A 1 123 ? -14.886 2.770 3.701 1.00 82.50 123 THR A N 1
ATOM 938 C CA . THR A 1 123 ? -14.451 3.086 2.338 1.00 82.50 123 THR A CA 1
ATOM 939 C C . THR A 1 123 ? -14.698 1.919 1.384 1.00 82.50 123 THR A C 1
ATOM 941 O O . THR A 1 123 ? -14.531 0.755 1.759 1.00 82.50 123 THR A O 1
ATOM 944 N N . ASP A 1 124 ? -15.037 2.238 0.132 1.00 87.69 124 ASP A N 1
ATOM 945 C CA . ASP A 1 124 ? -15.159 1.253 -0.939 1.00 87.69 124 ASP A CA 1
ATOM 946 C C . ASP A 1 124 ? -13.832 0.496 -1.138 1.00 87.69 124 ASP A C 1
ATOM 948 O O . ASP A 1 124 ? -12.727 1.051 -1.102 1.00 87.69 124 ASP A O 1
ATOM 952 N N . ARG A 1 125 ? -13.939 -0.813 -1.371 1.00 87.56 125 ARG A N 1
ATOM 953 C CA . ARG A 1 125 ? -12.806 -1.683 -1.689 1.00 87.56 125 ARG A CA 1
ATOM 954 C C . ARG A 1 125 ? -12.081 -1.214 -2.947 1.00 87.56 125 ARG A C 1
ATOM 956 O O . ARG A 1 125 ? -10.867 -1.405 -3.029 1.00 87.56 125 ARG A O 1
ATOM 963 N N . VAL A 1 126 ? -12.793 -0.625 -3.909 1.00 89.56 126 VAL A N 1
ATOM 964 C CA . VAL A 1 126 ? -12.201 -0.084 -5.142 1.00 89.56 126 VAL A CA 1
ATOM 965 C C . VAL A 1 126 ? -11.243 1.064 -4.822 1.00 89.56 126 VAL A C 1
ATOM 967 O O . VAL A 1 126 ? -10.086 1.033 -5.251 1.00 89.56 126 VAL A O 1
ATOM 970 N N . ASP A 1 127 ? -11.673 2.013 -3.993 1.00 89.94 127 ASP A N 1
ATOM 971 C CA . ASP A 1 127 ? -10.858 3.161 -3.586 1.00 89.94 127 ASP A CA 1
ATOM 972 C C . ASP A 1 127 ? -9.632 2.732 -2.776 1.00 89.94 127 ASP A C 1
ATOM 974 O O . ASP A 1 127 ? -8.523 3.213 -3.026 1.00 89.94 127 ASP A O 1
ATOM 978 N N . LEU A 1 128 ? -9.787 1.753 -1.871 1.00 91.62 128 LEU A N 1
ATOM 979 C CA . LEU A 1 128 ? -8.647 1.161 -1.162 1.00 91.62 128 LEU A CA 1
ATOM 980 C C . LEU A 1 128 ? -7.614 0.590 -2.126 1.00 91.62 128 LEU A C 1
ATOM 982 O O . LEU A 1 128 ? -6.414 0.826 -1.974 1.00 91.62 128 LEU A O 1
ATOM 986 N N . ARG A 1 129 ? -8.070 -0.212 -3.095 1.00 94.19 129 ARG A N 1
ATOM 987 C CA . ARG A 1 129 ? -7.171 -0.845 -4.061 1.00 94.19 129 ARG A CA 1
ATOM 988 C C . ARG A 1 129 ? -6.438 0.214 -4.866 1.00 94.19 129 ARG A C 1
ATOM 990 O O . ARG A 1 129 ? -5.227 0.093 -5.015 1.00 94.19 129 ARG A O 1
ATOM 997 N N . LYS A 1 130 ? -7.141 1.250 -5.328 1.00 93.69 130 LYS A N 1
ATOM 998 C CA . LYS A 1 130 ? -6.550 2.365 -6.073 1.00 93.69 130 LYS A CA 1
ATOM 999 C C . LYS A 1 130 ? -5.460 3.072 -5.266 1.00 93.69 130 LYS A C 1
ATOM 1001 O O . LYS A 1 130 ? -4.347 3.215 -5.761 1.00 93.69 130 LYS A O 1
ATOM 1006 N N . ALA A 1 131 ? -5.736 3.407 -4.004 1.00 93.31 131 ALA A N 1
ATOM 1007 C CA . ALA A 1 131 ? -4.748 4.025 -3.122 1.00 93.31 131 ALA A CA 1
ATOM 1008 C C . ALA A 1 131 ? -3.497 3.144 -2.953 1.00 93.31 131 ALA A C 1
ATOM 1010 O O . ALA A 1 131 ? -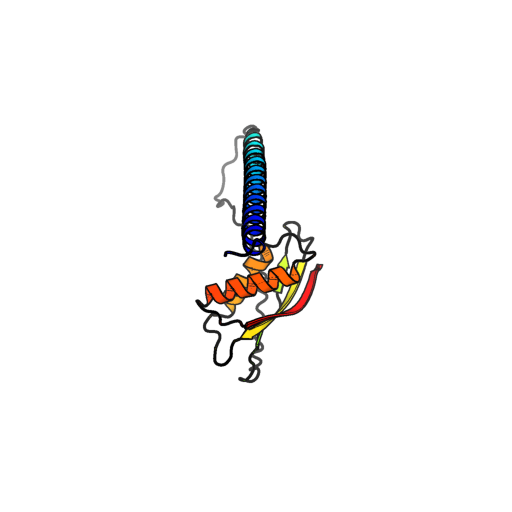2.372 3.626 -3.053 1.00 93.31 131 ALA A O 1
ATOM 1011 N N . ILE A 1 132 ? -3.674 1.834 -2.762 1.00 93.62 132 ILE A N 1
ATOM 1012 C CA . ILE A 1 132 ? -2.554 0.887 -2.655 1.00 93.62 132 ILE A CA 1
ATOM 1013 C C . ILE A 1 132 ? -1.748 0.822 -3.960 1.00 93.62 132 ILE A C 1
ATOM 1015 O O . ILE A 1 132 ? -0.518 0.842 -3.906 1.00 93.62 132 ILE A O 1
ATOM 1019 N N . TYR A 1 133 ? -2.414 0.774 -5.118 1.00 92.44 133 TYR A N 1
ATOM 1020 C CA . TYR A 1 133 ? -1.751 0.800 -6.425 1.00 92.44 133 TYR A CA 1
ATOM 1021 C C . TYR A 1 133 ? -0.892 2.055 -6.593 1.00 92.44 133 TYR A C 1
ATOM 1023 O O . TYR A 1 133 ? 0.285 1.944 -6.940 1.00 92.44 133 TYR A O 1
ATOM 1031 N N . ASP A 1 134 ? -1.441 3.226 -6.272 1.00 91.75 134 ASP A N 1
ATOM 1032 C CA . ASP A 1 134 ? -0.731 4.502 -6.373 1.00 91.75 134 ASP A CA 1
ATOM 1033 C C . ASP A 1 134 ? 0.504 4.550 -5.463 1.00 91.75 134 ASP A C 1
ATOM 1035 O O . ASP A 1 134 ? 1.535 5.111 -5.836 1.00 91.75 134 ASP A O 1
ATOM 1039 N N . ILE A 1 135 ? 0.436 3.945 -4.273 1.00 91.62 135 ILE A N 1
ATOM 1040 C CA . ILE A 1 135 ? 1.588 3.836 -3.367 1.00 91.62 135 ILE A CA 1
ATOM 1041 C C . ILE A 1 135 ? 2.642 2.896 -3.951 1.00 91.62 135 ILE A C 1
ATOM 1043 O O . ILE A 1 135 ? 3.823 3.235 -3.953 1.00 91.62 135 ILE A O 1
ATOM 1047 N N . CYS A 1 136 ? 2.239 1.727 -4.454 1.00 89.25 136 CYS A N 1
ATOM 1048 C CA . CYS A 1 136 ? 3.169 0.769 -5.045 1.00 89.25 136 CYS A CA 1
ATOM 1049 C C . CYS A 1 136 ? 3.906 1.362 -6.255 1.00 89.25 136 CYS A C 1
ATOM 1051 O O . CYS A 1 136 ? 5.115 1.186 -6.357 1.00 89.25 136 CYS A O 1
ATOM 1053 N N . LEU A 1 137 ? 3.216 2.122 -7.112 1.00 87.06 137 LEU A N 1
ATOM 1054 C CA . LEU A 1 137 ? 3.810 2.773 -8.288 1.00 87.06 137 LEU A CA 1
ATOM 1055 C C . LEU A 1 137 ? 4.858 3.840 -7.944 1.00 87.06 137 LEU A C 1
ATOM 1057 O O . LEU A 1 137 ? 5.763 4.095 -8.734 1.00 87.06 137 LEU A O 1
ATOM 1061 N N . LYS A 1 138 ? 4.763 4.472 -6.770 1.00 84.94 138 LYS A N 1
ATOM 1062 C CA . LYS A 1 138 ? 5.730 5.493 -6.331 1.00 84.94 138 LYS A CA 1
ATOM 1063 C C . LYS A 1 138 ? 7.064 4.904 -5.868 1.00 84.94 138 LYS A C 1
ATOM 1065 O O . LYS A 1 138 ? 8.016 5.655 -5.667 1.00 84.94 138 LYS A O 1
ATOM 1070 N N . ILE A 1 139 ? 7.152 3.588 -5.677 1.00 79.69 139 ILE A N 1
ATOM 1071 C CA . ILE A 1 139 ? 8.344 2.921 -5.151 1.00 79.69 139 ILE A CA 1
ATOM 1072 C C . ILE A 1 139 ? 9.083 2.244 -6.307 1.00 79.69 139 ILE A C 1
ATOM 1074 O O . ILE A 1 139 ? 8.856 1.078 -6.616 1.00 79.69 139 ILE A O 1
ATOM 1078 N N . SER A 1 140 ? 9.985 2.989 -6.945 1.00 65.94 140 SER A N 1
ATOM 1079 C CA . SER A 1 140 ? 10.745 2.536 -8.119 1.00 65.94 140 SER A CA 1
ATOM 1080 C C . SER A 1 140 ? 11.911 1.582 -7.805 1.00 65.94 140 SER A C 1
ATOM 1082 O O . SER A 1 140 ? 12.421 0.929 -8.714 1.00 65.94 140 SER A O 1
ATOM 1084 N N .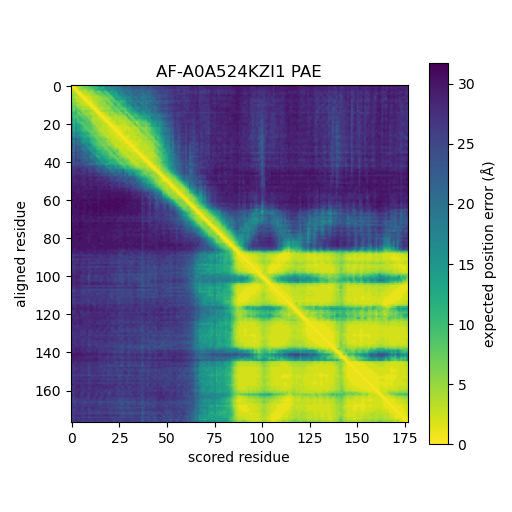 ASP A 1 141 ? 12.341 1.461 -6.540 1.00 67.50 141 ASP A N 1
ATOM 1085 C CA . ASP A 1 141 ? 13.439 0.568 -6.135 1.00 67.50 141 ASP A CA 1
ATOM 1086 C C . ASP A 1 141 ? 13.112 -0.235 -4.875 1.00 67.50 141 ASP A C 1
ATOM 1088 O O . ASP A 1 141 ? 12.782 0.318 -3.831 1.00 67.50 141 ASP A O 1
ATOM 1092 N N . ILE A 1 142 ? 13.195 -1.566 -4.982 1.00 61.19 142 ILE A N 1
ATOM 1093 C CA . ILE A 1 142 ? 12.546 -2.512 -4.063 1.00 61.19 142 ILE A CA 1
ATOM 1094 C C . ILE A 1 142 ? 13.434 -3.135 -2.963 1.00 61.19 142 ILE A C 1
ATOM 1096 O O . ILE A 1 142 ? 12.855 -3.525 -1.940 1.00 61.19 142 ILE A O 1
ATOM 1100 N N . PRO A 1 143 ? 14.778 -3.247 -3.021 1.00 52.91 143 PRO A N 1
ATOM 1101 C CA . PRO A 1 143 ? 15.484 -3.939 -1.941 1.00 52.91 143 PRO A CA 1
ATOM 1102 C C . PRO A 1 143 ? 15.423 -3.125 -0.632 1.00 52.91 143 PRO A C 1
ATOM 1104 O O . PRO A 1 143 ? 15.938 -2.019 -0.538 1.00 52.91 143 PRO A O 1
ATOM 1107 N N . GLY A 1 144 ? 14.746 -3.671 0.390 1.00 65.94 144 GLY A N 1
ATOM 1108 C CA . GLY A 1 144 ? 14.533 -3.030 1.702 1.00 65.94 144 GLY A CA 1
ATOM 1109 C C . GLY A 1 144 ? 13.156 -2.376 1.912 1.00 65.94 144 GLY A C 1
ATOM 1110 O O . GLY A 1 144 ? 12.821 -1.975 3.029 1.00 65.94 144 GLY A O 1
ATOM 1111 N N . THR A 1 145 ? 12.303 -2.333 0.885 1.00 74.19 145 THR A N 1
ATOM 1112 C CA . THR A 1 145 ? 11.048 -1.554 0.901 1.00 74.19 145 THR A CA 1
ATOM 1113 C C . THR A 1 145 ? 9.848 -2.237 1.537 1.00 74.19 145 THR A C 1
ATOM 1115 O O . THR A 1 145 ? 8.885 -1.551 1.853 1.00 74.19 145 THR A O 1
ATOM 1118 N N . ARG A 1 146 ? 9.862 -3.548 1.819 1.00 86.69 146 ARG A N 1
ATOM 1119 C CA . ARG A 1 146 ? 8.669 -4.232 2.368 1.00 86.69 146 ARG A CA 1
ATOM 1120 C C . ARG A 1 146 ? 8.159 -3.585 3.661 1.00 86.69 146 ARG A C 1
ATOM 1122 O O . ARG A 1 146 ? 6.953 -3.462 3.856 1.00 86.69 146 ARG A O 1
ATOM 1129 N N . ARG A 1 147 ? 9.063 -3.165 4.555 1.00 88.88 147 ARG A N 1
ATOM 1130 C CA . ARG A 1 147 ? 8.694 -2.468 5.802 1.00 88.88 147 ARG A CA 1
ATOM 1131 C C . ARG A 1 147 ? 8.201 -1.047 5.532 1.00 88.88 147 ARG A C 1
ATOM 1133 O O . ARG A 1 147 ? 7.239 -0.623 6.163 1.00 88.88 147 ARG A O 1
ATOM 1140 N N . PHE A 1 148 ? 8.853 -0.345 4.609 1.00 88.88 148 PHE A N 1
ATOM 1141 C CA . PHE A 1 148 ? 8.474 1.003 4.198 1.00 88.88 148 PHE A CA 1
ATOM 1142 C C . PHE A 1 148 ? 7.088 1.010 3.543 1.00 88.88 148 PHE A C 1
ATOM 1144 O O . PHE A 1 148 ? 6.200 1.698 4.024 1.00 88.88 148 PHE A O 1
ATOM 1151 N N . LEU A 1 149 ? 6.853 0.138 2.563 1.00 91.19 149 LEU A N 1
ATOM 1152 C CA . LEU A 1 149 ? 5.578 -0.014 1.872 1.00 91.19 149 LEU A CA 1
ATOM 1153 C C . LEU A 1 149 ? 4.439 -0.372 2.837 1.00 91.19 149 LEU A C 1
ATOM 1155 O O . LEU A 1 149 ? 3.365 0.206 2.746 1.00 91.19 149 LEU A O 1
ATOM 1159 N N . LYS A 1 150 ? 4.665 -1.258 3.821 1.00 94.00 150 LYS A N 1
ATOM 1160 C CA . LYS A 1 150 ? 3.665 -1.512 4.879 1.00 94.00 150 LYS A CA 1
ATOM 1161 C C . LYS A 1 150 ? 3.301 -0.246 5.649 1.00 94.00 150 LYS A C 1
ATOM 1163 O O . LYS A 1 150 ? 2.134 -0.049 5.973 1.00 94.00 150 LYS A O 1
ATOM 1168 N N . LYS A 1 151 ? 4.307 0.564 5.993 1.00 93.50 151 LYS A N 1
ATOM 1169 C CA . LYS A 1 151 ? 4.112 1.801 6.747 1.00 93.50 151 LYS A CA 1
ATOM 1170 C C . LYS A 1 151 ? 3.356 2.827 5.904 1.00 93.50 151 LYS A C 1
ATOM 1172 O O . LYS A 1 151 ? 2.381 3.368 6.401 1.00 93.50 151 LYS A O 1
ATOM 1177 N N . GLU A 1 152 ? 3.746 3.019 4.647 1.00 93.12 152 GLU A N 1
ATOM 1178 C CA . GLU A 1 152 ? 3.073 3.948 3.732 1.00 93.12 152 GLU A CA 1
ATOM 1179 C C . GLU A 1 152 ? 1.631 3.541 3.438 1.00 93.12 152 GLU A C 1
ATOM 1181 O O . GLU A 1 152 ? 0.733 4.369 3.556 1.00 93.12 152 GLU A O 1
ATOM 1186 N N . ILE A 1 153 ? 1.376 2.256 3.160 1.00 94.69 153 ILE A N 1
ATOM 1187 C CA . ILE A 1 153 ? 0.008 1.747 2.990 1.00 94.69 153 ILE A CA 1
ATOM 1188 C C . ILE A 1 153 ? -0.819 2.024 4.247 1.00 94.69 153 ILE A C 1
ATOM 1190 O O . ILE A 1 153 ? -1.926 2.540 4.142 1.00 94.69 153 ILE A O 1
ATOM 1194 N N . LYS A 1 154 ? -0.291 1.724 5.441 1.00 95.62 154 LYS A N 1
ATOM 1195 C CA . LYS A 1 154 ? -1.006 1.991 6.695 1.00 95.62 154 LYS A CA 1
ATOM 1196 C C . LYS A 1 154 ? -1.347 3.477 6.841 1.00 95.62 154 LYS A C 1
ATOM 1198 O O . LYS A 1 154 ? -2.495 3.801 7.125 1.00 95.62 154 LYS A O 1
ATOM 1203 N N . THR A 1 155 ? -0.357 4.354 6.671 1.00 94.88 155 THR A N 1
ATOM 1204 C CA . THR A 1 155 ? -0.530 5.805 6.821 1.00 94.88 155 THR A CA 1
ATOM 1205 C C . THR A 1 155 ? -1.572 6.329 5.839 1.00 94.88 155 THR A C 1
ATOM 1207 O O . THR A 1 155 ? -2.565 6.908 6.265 1.00 94.88 155 THR A O 1
ATOM 1210 N N . CYS A 1 156 ? -1.402 6.045 4.547 1.00 94.19 156 CYS A N 1
ATOM 1211 C CA . CYS A 1 156 ? -2.280 6.557 3.499 1.00 94.19 156 CYS A CA 1
ATOM 1212 C C . CYS A 1 156 ? -3.721 6.056 3.647 1.00 94.19 156 CYS A C 1
ATOM 1214 O O . CYS A 1 156 ? -4.663 6.827 3.492 1.00 94.19 156 CYS A O 1
ATOM 1216 N N . LEU A 1 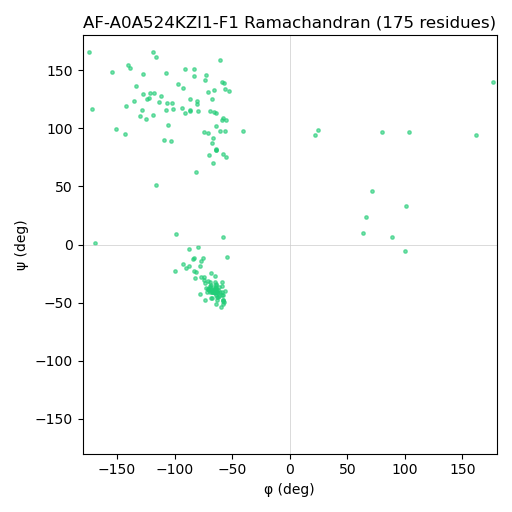157 ? -3.918 4.781 3.991 1.00 94.00 157 LEU A N 1
ATOM 1217 C CA . LEU A 1 157 ? -5.264 4.246 4.178 1.00 94.00 157 LEU A CA 1
ATOM 1218 C C . LEU A 1 157 ? -5.960 4.821 5.421 1.00 94.00 157 LEU A C 1
ATOM 1220 O O . LEU A 1 157 ? -7.159 5.076 5.374 1.00 94.00 157 LEU A O 1
ATOM 1224 N N . ASN A 1 158 ? -5.231 5.063 6.512 1.00 94.12 158 ASN A N 1
ATOM 1225 C CA . ASN A 1 158 ? -5.792 5.729 7.691 1.00 94.12 158 ASN A CA 1
ATOM 1226 C C . ASN A 1 158 ? -6.146 7.198 7.409 1.00 94.12 158 ASN A C 1
ATOM 1228 O O . ASN A 1 158 ? -7.188 7.679 7.851 1.00 94.12 158 ASN A O 1
ATOM 1232 N N . GLU A 1 159 ? -5.313 7.904 6.640 1.00 93.50 159 GLU A N 1
ATOM 1233 C CA . GLU A 1 159 ? -5.607 9.266 6.177 1.00 93.50 159 GLU A CA 1
ATOM 1234 C C . GLU A 1 159 ? -6.853 9.298 5.287 1.00 93.50 159 GLU A C 1
ATOM 1236 O O . GLU A 1 159 ? -7.742 10.118 5.512 1.00 93.50 159 GLU A O 1
ATOM 1241 N N . LEU A 1 160 ? -6.964 8.362 4.338 1.00 91.75 160 LEU A N 1
ATOM 1242 C CA . LEU A 1 160 ? -8.126 8.222 3.455 1.00 91.75 160 LEU A CA 1
ATOM 1243 C C . LEU A 1 160 ? -9.425 7.988 4.241 1.00 91.75 160 LEU A C 1
ATOM 1245 O O . LEU A 1 160 ? -10.484 8.474 3.854 1.00 91.75 160 LEU A O 1
ATOM 1249 N N . MET A 1 161 ? -9.343 7.256 5.352 1.00 90.12 161 MET A N 1
ATOM 1250 C CA . MET A 1 161 ? -10.483 6.952 6.218 1.00 90.12 161 MET A CA 1
ATOM 1251 C C . MET A 1 161 ? -10.751 8.019 7.288 1.00 90.12 161 MET A C 1
ATOM 1253 O O . MET A 1 161 ? -11.715 7.894 8.044 1.00 90.12 161 MET A O 1
ATOM 1257 N N . GLY A 1 162 ? -9.909 9.051 7.387 1.00 88.25 162 GLY A N 1
ATOM 1258 C CA . GLY A 1 162 ? -10.030 10.096 8.403 1.00 88.25 162 GLY A CA 1
ATOM 1259 C C . GLY A 1 162 ? -9.803 9.605 9.838 1.00 88.25 162 GLY A C 1
ATOM 1260 O O . GLY A 1 162 ? -10.305 10.221 10.777 1.00 88.25 162 GLY A O 1
ATOM 1261 N N . GLY A 1 163 ? -9.073 8.500 10.037 1.00 87.94 163 GLY A N 1
ATOM 1262 C CA . GLY A 1 163 ? -8.861 7.929 11.367 1.00 87.94 163 GLY A CA 1
ATOM 1263 C C . GLY A 1 163 ? -7.893 6.749 11.409 1.00 87.94 163 GLY A C 1
ATOM 1264 O O . GLY A 1 163 ? -7.558 6.144 10.396 1.00 87.94 163 GLY A O 1
ATOM 1265 N N . ASP A 1 164 ? -7.449 6.385 12.614 1.00 90.81 164 ASP A N 1
ATOM 1266 C CA . ASP A 1 164 ? -6.539 5.251 12.834 1.00 90.81 164 ASP A CA 1
ATOM 1267 C C . ASP A 1 164 ? -7.300 3.912 12.861 1.00 90.81 164 ASP A C 1
ATOM 1269 O O . ASP A 1 164 ? -7.371 3.236 13.889 1.00 90.81 164 ASP A O 1
ATOM 1273 N N . ILE A 1 165 ? -7.933 3.565 11.736 1.00 92.00 165 ILE A N 1
ATOM 1274 C CA . ILE A 1 165 ? -8.779 2.371 11.581 1.00 92.00 165 ILE A CA 1
ATOM 1275 C C . ILE A 1 165 ? -7.929 1.111 11.413 1.00 92.00 165 ILE A C 1
ATOM 1277 O O . ILE A 1 165 ? -8.229 0.077 12.011 1.00 92.00 165 ILE A O 1
ATOM 1281 N N . ILE A 1 166 ? -6.870 1.186 10.610 1.00 93.81 166 ILE A N 1
ATOM 1282 C CA . ILE A 1 166 ? -5.975 0.072 10.313 1.00 93.81 166 ILE A CA 1
ATOM 1283 C C . ILE A 1 166 ? -4.888 0.014 11.379 1.00 93.81 166 ILE A C 1
ATOM 1285 O O . ILE A 1 166 ? -4.017 0.878 11.476 1.00 93.81 166 ILE A O 1
ATOM 1289 N N . GLN A 1 167 ? -4.894 -1.065 12.151 1.00 94.38 167 GLN A N 1
ATOM 1290 C CA . GLN A 1 167 ? -3.889 -1.346 13.160 1.00 94.38 167 GLN A CA 1
ATOM 1291 C C . GLN A 1 167 ? -2.565 -1.775 12.522 1.00 94.38 167 GLN A C 1
ATOM 1293 O O . GLN A 1 167 ? -1.509 -1.250 12.889 1.00 94.38 167 GLN A O 1
ATOM 1298 N N . GLN A 1 168 ? -2.602 -2.700 11.560 1.00 95.38 168 GLN A N 1
ATOM 1299 C CA . GLN A 1 168 ? -1.394 -3.293 10.990 1.00 95.38 168 GLN A CA 1
ATOM 1300 C C . GLN A 1 168 ? -1.623 -3.807 9.560 1.00 95.38 168 GLN A C 1
ATOM 1302 O O . GLN A 1 168 ? -2.705 -4.271 9.212 1.00 95.38 168 GLN A O 1
ATOM 1307 N N . VAL A 1 169 ? -0.575 -3.753 8.730 1.00 95.69 169 VAL A N 1
ATOM 1308 C CA . VAL A 1 169 ? -0.584 -4.269 7.352 1.00 95.69 169 VAL A CA 1
ATOM 1309 C C . VAL A 1 169 ? 0.327 -5.489 7.240 1.00 95.69 169 VAL A C 1
ATOM 1311 O O . VAL A 1 169 ? 1.519 -5.459 7.581 1.00 95.69 169 VAL A O 1
ATOM 1314 N N . TYR A 1 170 ? -0.221 -6.573 6.706 1.00 96.12 170 TYR A N 1
ATOM 1315 C CA . TYR A 1 170 ? 0.479 -7.830 6.486 1.00 96.12 170 TYR A CA 1
ATOM 1316 C C . TYR A 1 170 ? 0.520 -8.141 5.000 1.00 96.12 170 TYR A C 1
ATOM 1318 O O . TYR A 1 170 ? -0.505 -8.133 4.339 1.00 96.12 170 TYR A O 1
ATOM 1326 N N . PHE A 1 171 ? 1.703 -8.468 4.485 1.00 94.81 171 PHE A N 1
ATOM 1327 C CA . PHE A 1 171 ? 1.823 -9.069 3.160 1.00 94.81 171 PHE A CA 1
ATOM 1328 C C . PHE A 1 171 ? 1.773 -10.579 3.322 1.00 94.81 171 PHE A C 1
ATOM 1330 O O . PHE A 1 171 ? 2.707 -11.137 3.907 1.00 94.81 171 PHE A O 1
ATOM 1337 N N . THR A 1 172 ? 0.716 -11.206 2.817 1.00 95.12 172 THR A N 1
ATOM 1338 C CA . THR A 1 172 ? 0.563 -12.666 2.765 1.00 95.12 172 THR A CA 1
ATOM 1339 C C . THR A 1 172 ? 1.301 -13.252 1.563 1.00 95.12 172 THR A C 1
ATOM 1341 O O . THR A 1 172 ? 1.834 -14.353 1.653 1.00 95.12 172 THR A O 1
ATOM 1344 N N . LYS A 1 173 ? 1.429 -12.476 0.482 1.00 94.38 173 LYS A N 1
ATOM 1345 C CA . LYS A 1 173 ? 2.283 -12.760 -0.674 1.00 94.38 173 LYS A CA 1
ATOM 1346 C C . LYS A 1 173 ? 3.068 -11.502 -1.032 1.00 94.38 173 LYS A C 1
ATOM 1348 O O . LYS A 1 173 ? 2.515 -10.406 -1.017 1.00 94.38 173 LYS A O 1
ATOM 1353 N N . PHE A 1 174 ? 4.357 -11.645 -1.316 1.00 92.38 174 PHE A N 1
ATOM 1354 C CA . PHE A 1 174 ? 5.210 -10.551 -1.778 1.00 92.38 174 PHE A CA 1
ATOM 1355 C C . PHE A 1 174 ? 6.308 -11.142 -2.657 1.00 92.38 174 PHE A C 1
ATOM 1357 O O . PHE A 1 174 ? 7.265 -11.718 -2.143 1.00 92.38 174 PHE A O 1
ATOM 1364 N N . VAL A 1 175 ? 6.123 -11.049 -3.967 1.00 91.06 175 VAL A N 1
ATOM 1365 C CA . VAL A 1 175 ? 7.042 -11.570 -4.977 1.00 91.06 175 VAL A CA 1
ATOM 1366 C C . VAL A 1 175 ? 7.450 -10.407 -5.864 1.00 91.06 175 VAL A C 1
ATOM 1368 O O . VAL A 1 175 ? 6.586 -9.710 -6.387 1.00 91.06 175 VAL A O 1
ATOM 1371 N N . LEU A 1 176 ? 8.755 -10.203 -6.001 1.00 89.06 176 LEU A N 1
ATOM 1372 C CA . LEU A 1 176 ? 9.323 -9.292 -6.980 1.00 89.06 176 LEU A CA 1
ATOM 1373 C C . LEU A 1 176 ? 9.947 -10.140 -8.086 1.00 89.06 176 LEU A C 1
ATOM 1375 O O . LEU A 1 176 ? 10.786 -10.989 -7.779 1.00 89.06 176 LEU A O 1
ATOM 1379 N N . LEU A 1 177 ? 9.481 -9.936 -9.313 1.00 87.38 177 LEU A N 1
ATOM 1380 C CA . LEU A 1 177 ? 9.966 -10.574 -10.534 1.00 87.38 177 LEU A CA 1
ATOM 1381 C C . LEU A 1 177 ? 10.805 -9.580 -11.327 1.00 87.38 177 LEU A C 1
ATOM 1383 O O . LEU A 1 177 ? 10.398 -8.392 -11.347 1.00 87.38 177 LEU A O 1
#

Radius of gyration: 26.67 Å; Cα contacts (8 Å, |Δi|>4): 141; chains: 1; bounding box: 50×41×97 Å

Secondary structure (DSSP, 8-state):
---THHHHHHHHHHHHHHHHHHHHHHHHHHHHHHHHHHHHHHHTT---PPPP--------------------------------TT-SEEEEEEEEEE-SSSS--EEEEEEEEEEPTT----S-HHHHHHHHHHHHHT----TTHHHHHHHHHHHHHHHHTTS--EEEEEEEEEEE-

Sequence (177 aa):
MIGKGDLLKCLSKSANVLRWNLVVVCIAGVLFAVGALFLELTAQRSWSAPPELQGVEDKKTTSGLGYPIIIEERRAHDTSEEGVTGGRFQYLKGFVVCLDRCGDKILVCDMALELRQDTKLTTDRVDLRKAIYDICLKISDIPGTRRFLKKEIKTCLNELMGGDIIQQVYFTKFVLL

pLDDT: mean 70.48, std 19.69, range [36.88, 96.12]

Nearest PDB structures (foldseek):
  7wh3-assembly1_A  TM=5.987E-01  e=1.075E-01  Homo sapiens
  6ri5-assembly1_w  TM=3.000E-01  e=8.873E+00  Saccharomyces cerevisiae
  6z1p-assembly1_BA  TM=1.813E-01  e=7.822E+00  Tetrahymena thermophila SB210

Solvent-accessible surface area (backbone atoms only — not comparable to full-atom values): 11209 Å² total; per-residue (Å²): 134,85,64,81,69,61,63,58,59,56,55,58,55,55,57,53,56,56,55,54,54,53,52,54,54,54,54,54,53,54,54,52,54,55,52,54,56,55,54,57,64,61,62,75,75,74,85,81,85,79,85,89,79,86,87,81,94,82,80,94,73,84,87,79,88,68,78,80,77,79,71,77,72,67,72,71,77,78,75,79,71,82,70,65,98,79,61,59,54,50,78,50,71,83,44,76,42,63,32,42,94,83,61,77,34,36,39,40,36,25,35,36,36,29,39,37,88,96,58,74,86,85,69,59,68,68,59,53,49,51,55,48,50,58,55,53,54,70,48,69,70,65,94,81,34,72,65,52,51,38,50,51,49,43,51,52,53,18,60,75,68,75,39,88,48,56,71,47,61,42,72,81,36,81,44,79,79